Protein 1QV0 (pdb70)

Organism: Obelia longissima (NCBI:txid32570)

InterPro domains:
  IPR002048 EF-hand domain [PF13202] (24-42)
  IPR002048 EF-hand domain [PF13499] (118-172)
  IPR002048 EF-hand domain [PS50222] (17-52)
  IPR002048 EF-hand domain [PS50222] (110-145)
  IPR002048 EF-hand domain [PS50222] (146-181)
  IPR002048 EF-hand domain [SM00054] (21-49)
  IPR002048 EF-hand domain [SM00054] (114-142)
  IPR002048 EF-hand 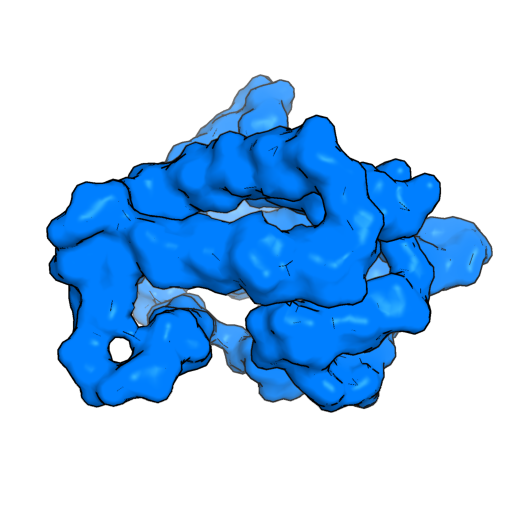domain [SM00054] (150-174)
  IPR002048 EF-hand domain [cd00051] (117-175)
  IPR011992 EF-hand domain pair [SSF47473] (15-193)
  IPR018247 EF-Hand 1, calcium-binding site [PS00018] (30-42)
  IPR018247 EF-Hand 1, calcium-binding site [PS00018] (123-135)
  IPR018247 EF-Hand 1, calcium-binding site [PS00018] (159-171)
  IPR050145 Centrin/CML-like [PTHR23050] (19-172)

Sequence (185 aa):
VKLKTDFDNPRWIKRHKHMFDFLDINGNGKITLDEIVSKASDDICAKLEATPEQTKRHQVCVEAFFRGCGMEYGKEIAFPQFLDGWKQLATSELKKWARNEPTLIREWGDAVFDIFDGTITLDEWKAYGKISGISPSQEDCEATFRHCDLDNAGDLDVDEMTRQHLGFWYTLDPEADGLYGNGVP

Solvent-accessible surface area: 8894 Å² total; per-residue (Å²): 81,65,92,165,46,50,35,121,37,99,105,0,62,129,0,0,84,66,22,5,73,56,25,16,162,93,62,73,36,77,0,21,0,67,72,7,14,47,55,5,17,103,44,10,1,61,128,30,154,18,61,107,124,38,32,127,102,2,54,80,13,1,29,39,2,16,111,28,0,24,3,64,79,62,80,102,0,45,23,96,91,2,15,75,4,13,58,121,2,0,63,47,0,22,126,32,86,84,138,143,67,84,2,30,8,69,77,48,14,38,1,15,8,53,24,24,123,52,50,1,53,52,104,48,10,33,38,22,0,112,37,3,28,19,0,74,44,93,126,17,0,52,16,0,10,178,54,8,111,66,55,168,81,31,27,0,47,7,66,11,7,4,96,23,22,1,1,0,17,0,0,7,10,95,140,2,48,33,0,7,16,143,15,2,56

Secondary structure (DSSP, 8-state):
---S--TT-HHHHHHHHHHHHHH-TT-SS-B-HHHHHHIIIIIIIHHTT--HHHHHHHHHHHHHHHHHTT--TT--B-HHHHHHHHHHHHHHHHHHHHTTPPPHHHHHHHHHHHHT--EE-HHHHHHHHHHHSS---HHHHHHHHHHS---TTSPEEHHHHHHHHIIIIII--GGGTTTTTTS--

CATH classification: 1.10.238.10

B-factor: mean 11.54, std 7.54, range [3.53, 77.71]

Radius of gyration: 15.41 Å; Cα contacts (8 Å, |Δi|>4): 291; chains: 1; bounding box: 38×33×36 Å

Nearest PDB structures (foldseek):
  1qv0-assembly1_A  TM=1.005E+00  e=1.250E-32  Obelia longissima
  1sl9-assembly1_A  TM=1.005E+00  e=1.988E-31  Obelia longissima
  4n1f-assembly1_A  TM=1.002E+00  e=5.463E-31  Obelia longissima
  1s36-assembly1_A  TM=9.966E-01  e=1.280E-30  Obelia longissima
  3kpx-assembly1_A  TM=9.970E-01  e=7.366E-26  Clytia gregaria

Structure (mmCIF, N/CA/C/O backbone):
data_1QV0
#
_entry.id   1QV0
#
_cell.length_a   83.088
_cell.length_b   54.111
_cell.length_c   52.535
_cell.angle_alpha   90.00
_cell.angle_beta   112.07
_cell.angle_gamma   90.00
#
_symmetry.space_group_name_H-M   'C 1 2 1'
#
loop_
_entity.id
_entity.type
_entity.pdbx_description
1 polymer Obelin
2 non-polymer 'COBALT (II) ION'
3 non-polymer 'POTASSIUM ION'
4 non-polymer C2-HYDROPEROXY-COELENTERAZINE
5 non-polymer GLYCEROL
6 water water
#
loop_
_atom_site.group_PDB
_atom_site.id
_atom_site.type_symbol
_atom_site.label_atom_id
_atom_site.label_alt_id
_atom_site.label_comp_id
_atom_site.label_asym_id
_atom_site.label_entity_id
_atom_site.label_seq_id
_atom_site.pdbx_PDB_ins_code
_atom_site.Cartn_x
_atom_site.Cartn_y
_atom_site.Cartn_z
_atom_site.occupancy
_atom_site.B_iso_or_equiv
_atom_site.auth_seq_id
_atom_site.auth_comp_id
_atom_site.auth_asym_id
_atom_site.auth_atom_id
_atom_site.pdbx_PDB_model_num
ATOM 1 N N . VAL A 1 7 ? 2.847 4.753 53.353 1.00 19.46 7 VAL A N 1
ATOM 2 C CA . VAL A 1 7 ? 2.163 4.532 52.024 1.00 17.62 7 VAL A CA 1
ATOM 3 C C . VAL A 1 7 ? 0.846 3.820 52.252 1.00 12.87 7 VAL A C 1
ATOM 4 O O . VAL A 1 7 ? 0.779 2.904 53.101 1.00 15.02 7 VAL A O 1
ATOM 8 N N . LYS A 1 8 ? -0.211 4.235 51.588 1.00 12.45 8 LYS A N 1
ATOM 9 C CA . LYS A 1 8 ? -1.470 3.552 51.638 1.00 13.05 8 LYS A CA 1
ATOM 10 C C . LYS A 1 8 ? -1.327 2.223 50.932 1.00 12.92 8 LYS A C 1
ATOM 11 O O . LYS A 1 8 ? -1.080 2.220 49.723 1.00 18.07 8 LYS A O 1
ATOM 17 N N . LEU A 1 9 ? -1.519 1.128 51.621 1.00 9.39 9 LEU A N 1
ATOM 18 C CA . LEU A 1 9 ? -1.287 -0.181 51.040 1.00 9.47 9 LEU A CA 1
ATOM 19 C C . LEU A 1 9 ? -2.527 -0.813 50.463 1.00 9.87 9 LEU A C 1
ATOM 20 O O . LEU A 1 9 ? -2.428 -1.675 49.569 1.00 11.94 9 LEU A O 1
ATOM 25 N N . LYS A 1 10 ? -3.726 -0.442 50.903 1.00 9.46 10 LYS A N 1
ATOM 26 C CA . LYS A 1 10 ? -4.928 -1.058 50.390 1.00 9.41 10 LYS A CA 1
ATOM 27 C C . LYS A 1 10 ? -5.181 -0.585 48.970 1.00 8.50 10 LYS A C 1
ATOM 28 O O . LYS A 1 10 ? -5.056 0.582 48.675 1.00 9.66 10 LYS A O 1
ATOM 34 N N . THR A 1 11 ? -5.523 -1.554 48.095 1.00 8.35 11 THR A N 1
ATOM 35 C CA . THR A 1 11 ? -5.800 -1.168 46.709 1.00 9.31 11 THR A CA 1
ATOM 36 C C . THR A 1 11 ? -7.173 -0.561 46.552 1.00 8.62 11 THR A C 1
ATOM 37 O O . THR A 1 11 ? -8.017 -0.672 47.460 1.00 10.80 11 THR A O 1
ATOM 41 N N . ASP A 1 12 ? -7.434 0.075 45.441 1.00 7.70 12 ASP A N 1
ATOM 42 C CA . ASP A 1 12 ? -8.696 0.765 45.178 1.00 9.10 12 ASP A CA 1
ATOM 43 C C . ASP A 1 12 ? -9.001 0.638 43.699 1.00 7.94 12 ASP A C 1
ATOM 44 O O . ASP A 1 12 ? -9.217 1.606 42.996 1.00 7.98 12 ASP A O 1
ATOM 49 N N . PHE A 1 13 ? -9.072 -0.622 43.230 1.00 8.01 13 PHE A N 1
ATOM 50 C CA . PHE A 1 13 ? -9.092 -0.860 41.810 1.00 7.94 13 PHE A CA 1
ATOM 51 C C . PHE A 1 13 ? -10.440 -0.522 41.136 1.00 8.78 13 PHE A C 1
ATOM 52 O O . PHE A 1 13 ? -10.455 -0.448 39.914 1.00 10.13 13 PHE A O 1
ATOM 60 N N . ASP A 1 14 ? -11.506 -0.356 41.913 1.00 9.10 14 ASP A N 1
ATOM 61 C CA . ASP A 1 14 ? -12.774 -0.018 41.303 1.00 10.44 14 ASP A CA 1
ATOM 62 C C . ASP A 1 14 ? -13.021 1.482 41.362 1.00 8.85 14 ASP A C 1
ATOM 63 O O . ASP A 1 14 ? -14.040 1.934 40.873 1.00 10.92 14 ASP A O 1
ATOM 68 N N . ASN A 1 15 ? -12.087 2.246 41.921 1.00 8.11 15 ASN A N 1
ATOM 69 C CA . ASN A 1 15 ? -12.286 3.699 41.964 1.00 8.22 15 ASN A CA 1
ATOM 70 C C . ASN A 1 15 ? -12.191 4.249 40.549 1.00 7.46 15 ASN A C 1
ATOM 71 O O . ASN A 1 15 ? -11.171 4.024 39.897 1.00 7.64 15 ASN A O 1
ATOM 76 N N . PRO A 1 16 ? -13.193 4.976 40.080 1.00 8.75 16 PRO A N 1
ATOM 77 C CA . PRO A 1 16 ? -13.056 5.579 38.758 1.00 8.68 16 PRO A CA 1
ATOM 78 C C . PRO A 1 16 ? -11.786 6.393 38.574 1.00 7.51 16 PRO A C 1
ATOM 79 O O . PRO A 1 16 ? -11.298 6.509 37.439 1.00 7.42 16 PRO A O 1
ATOM 83 N N . ARG A 1 17 ? -11.221 6.997 39.624 1.00 7.36 17 ARG A N 1
ATOM 84 C CA . ARG A 1 17 ? -10.032 7.781 39.467 1.00 7.53 17 ARG A CA 1
ATOM 85 C C . ARG A 1 17 ? -8.813 6.909 39.172 1.00 6.88 17 ARG A C 1
ATOM 86 O O . ARG A 1 17 ? -7.896 7.335 38.478 1.00 7.11 17 ARG A O 1
ATOM 94 N N . TRP A 1 18 ? -8.808 5.696 39.710 1.00 7.00 18 TRP A N 1
ATOM 95 C CA . TRP A 1 18 ? -7.685 4.785 39.398 1.00 5.94 18 TRP A CA 1
ATOM 96 C C . TRP A 1 18 ? -7.791 4.269 37.980 1.00 5.59 18 TRP A C 1
ATOM 97 O O . TRP A 1 18 ? -6.847 4.221 37.227 1.00 6.00 18 TRP A O 1
ATOM 108 N N . ILE A 1 19 ? -9.055 3.925 37.590 1.00 6.27 19 ILE A N 1
ATOM 109 C CA . ILE A 1 19 ? -9.294 3.540 36.203 1.00 6.15 19 ILE A CA 1
ATOM 110 C C . ILE A 1 19 ? -8.872 4.654 35.283 1.00 5.92 19 ILE A C 1
ATOM 111 O O . ILE A 1 19 ? -8.187 4.386 34.278 1.00 6.32 19 ILE A O 1
ATOM 116 N N . LYS A 1 20 ? -9.263 5.889 35.577 1.00 6.17 20 LYS A N 1
ATOM 117 C CA . LYS A 1 20 ? -8.951 7.017 34.708 1.00 6.52 20 LYS A CA 1
ATOM 118 C C . LYS A 1 20 ? -7.471 7.298 34.611 1.00 6.26 20 LYS A C 1
ATOM 119 O O . LYS A 1 20 ? -6.984 7.640 33.535 1.00 6.82 20 LYS A O 1
ATOM 125 N N . ARG A 1 21 ? -6.764 7.100 35.721 1.00 6.42 21 ARG A N 1
ATOM 126 C CA . ARG A 1 21 ? -5.311 7.312 35.709 1.00 6.08 21 ARG A CA 1
ATOM 127 C C . ARG A 1 21 ? -4.661 6.431 34.660 1.00 5.09 21 ARG A C 1
ATOM 128 O O . ARG A 1 21 ? -3.852 6.823 33.866 1.00 5.71 21 ARG A O 1
ATOM 136 N N . HIS A 1 22 ? -5.016 5.116 34.737 1.00 5.31 22 HIS A N 1
ATOM 137 C CA . HIS A 1 22 ? -4.439 4.188 33.765 1.00 5.75 22 HIS A CA 1
ATOM 138 C C . HIS A 1 22 ? -5.023 4.329 32.391 1.00 4.94 22 HIS A C 1
ATOM 139 O O . HIS A 1 22 ? -4.303 4.053 31.412 1.00 5.89 22 HIS A O 1
ATOM 146 N N . LYS A 1 23 ? -6.287 4.742 32.261 1.00 5.75 23 LYS A N 1
ATOM 147 C CA . LYS A 1 23 ? -6.817 4.987 30.914 1.00 5.24 23 LYS A CA 1
ATOM 148 C C . LYS A 1 23 ? -6.074 6.130 30.235 1.00 5.73 23 LYS A C 1
ATOM 149 O O . LYS A 1 23 ? -5.763 6.072 29.048 1.00 6.18 23 LYS A O 1
ATOM 155 N N . HIS A 1 24 ? -5.759 7.162 31.023 1.00 5.69 24 HIS A N 1
ATOM 156 C CA . HIS A 1 24 ? -4.948 8.254 30.497 1.00 5.83 24 HIS A CA 1
ATOM 157 C C . HIS A 1 24 ? -3.626 7.722 29.982 1.00 5.14 24 HIS A C 1
ATOM 158 O O . HIS A 1 24 ? -3.187 8.076 28.891 1.00 5.92 24 HIS A O 1
ATOM 165 N N . MET A 1 25 ? -2.974 6.892 30.772 1.00 5.22 25 MET A N 1
ATOM 166 C CA . MET A 1 25 ? -1.665 6.354 30.371 1.00 5.43 25 MET A CA 1
ATOM 167 C C . MET A 1 25 ? -1.795 5.438 29.164 1.00 5.43 25 MET A C 1
ATOM 168 O O . MET A 1 25 ? -0.979 5.492 28.248 1.00 5.90 25 MET A O 1
ATOM 173 N N . PHE A 1 26 ? -2.834 4.602 29.140 1.00 5.46 26 PHE A N 1
ATOM 174 C CA . PHE A 1 26 ? -3.013 3.735 27.976 1.00 5.56 26 PHE A CA 1
ATOM 175 C C . PHE A 1 26 ? -3.164 4.577 26.747 1.00 5.81 26 PHE A C 1
ATOM 176 O O . PHE A 1 26 ? -2.583 4.286 25.700 1.00 6.23 26 PHE A O 1
ATOM 184 N N . ASP A 1 27 ? -4.019 5.595 26.823 1.00 6.16 27 ASP A N 1
ATOM 185 C CA . ASP A 1 27 ? -4.258 6.390 25.618 1.00 7.96 27 ASP A CA 1
ATOM 186 C C . ASP A 1 27 ? -2.994 7.117 25.176 1.00 7.46 27 ASP A C 1
ATOM 187 O O . ASP A 1 27 ? -2.765 7.310 24.022 1.00 9.07 27 ASP A O 1
ATOM 192 N N . PHE A 1 28 ? -2.179 7.518 26.160 1.00 7.41 28 PHE A N 1
ATOM 193 C CA . PHE A 1 28 ? -0.880 8.120 25.879 1.00 7.92 28 PHE A CA 1
ATOM 194 C C . PHE A 1 28 ? 0.036 7.137 25.179 1.00 7.74 28 PHE A C 1
ATOM 195 O O . PHE A 1 28 ? 0.797 7.537 24.296 1.00 9.97 28 PHE A O 1
ATOM 203 N N . LEU A 1 29 ? -0.034 5.854 25.502 1.00 6.69 29 LEU A N 1
ATOM 204 C CA . LEU A 1 29 ? 0.780 4.860 24.801 1.00 6.65 29 LEU A CA 1
ATOM 205 C C . LEU A 1 29 ? 0.191 4.457 23.479 1.00 6.63 29 LEU A C 1
ATOM 206 O O . LEU A 1 29 ? 0.927 4.023 22.578 1.00 8.88 29 LEU A O 1
ATOM 211 N N . ASP A 1 30 ? -1.143 4.622 23.335 1.00 6.92 30 ASP A N 1
ATOM 212 C CA . ASP A 1 30 ? -1.827 4.256 22.105 1.00 7.41 30 ASP A CA 1
ATOM 213 C C . ASP A 1 30 ? -1.722 5.407 21.102 1.00 8.26 30 ASP A C 1
ATOM 214 O O . ASP A 1 30 ? -2.691 6.075 20.760 1.00 9.56 30 ASP A O 1
ATOM 219 N N . ILE A 1 31 ? -0.493 5.631 20.618 1.00 10.52 31 ILE A N 1
ATOM 220 C CA . ILE A 1 31 ? -0.232 6.833 19.840 1.00 13.96 31 ILE A CA 1
ATOM 221 C C . ILE A 1 31 ? -0.995 6.822 18.532 1.00 12.98 31 ILE A C 1
ATOM 222 O O . ILE A 1 31 ? -1.375 7.888 18.05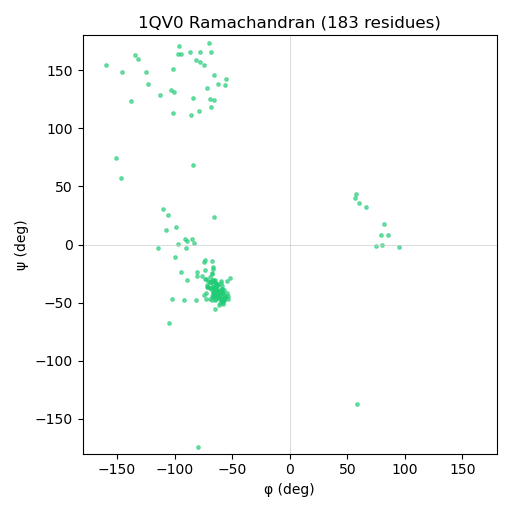6 1.00 18.00 31 ILE A O 1
ATOM 227 N N . ASN A 1 32 ? -1.225 5.652 17.951 1.00 10.50 32 ASN A N 1
ATOM 228 C CA . ASN A 1 32 ? -1.980 5.607 16.703 1.00 11.78 32 ASN A CA 1
ATOM 229 C C . ASN A 1 32 ? -3.464 5.439 16.890 1.00 10.90 32 ASN A C 1
ATOM 230 O O . ASN A 1 32 ? -4.210 5.314 15.916 1.00 14.84 32 ASN A O 1
ATOM 235 N N . GLY A 1 33 ? -3.953 5.444 18.109 1.00 9.41 33 GLY A N 1
ATOM 236 C CA . GLY A 1 33 ? -5.390 5.516 18.352 1.00 9.90 33 GLY A CA 1
ATOM 237 C C . GLY A 1 33 ? -6.178 4.325 17.890 1.00 9.04 33 GLY A C 1
ATOM 238 O O . GLY A 1 33 ? -7.350 4.444 17.518 1.00 11.58 33 GLY A O 1
ATOM 239 N N . ASN A 1 34 ? -5.547 3.154 17.942 1.00 7.99 34 ASN A N 1
ATOM 240 C CA . ASN A 1 34 ? -6.295 1.988 17.504 1.00 7.82 34 ASN A CA 1
ATOM 241 C C . ASN A 1 34 ? -6.718 1.083 18.658 1.00 6.55 34 ASN A C 1
ATOM 242 O O . ASN A 1 34 ? -7.232 -0.003 18.425 1.00 6.75 34 ASN A O 1
ATOM 247 N N . GLY A 1 35 ? -6.588 1.603 19.895 1.00 6.93 35 GLY A N 1
ATOM 248 C CA . GLY A 1 35 ? -7.155 0.882 21.029 1.00 6.88 35 GLY A CA 1
ATOM 249 C C . GLY A 1 35 ? -6.342 -0.288 21.546 1.00 5.84 35 GLY A C 1
ATOM 250 O O . GLY A 1 35 ? -6.833 -0.983 22.407 1.00 5.89 35 GLY A O 1
ATOM 251 N N . LYS A 1 36 ? -5.123 -0.451 21.030 1.00 5.82 36 LYS A N 1
ATOM 252 C CA . LYS A 1 36 ? -4.330 -1.603 21.454 1.00 6.43 36 LYS A CA 1
ATOM 253 C C . LYS A 1 36 ? -2.858 -1.167 21.482 1.00 6.09 36 LYS A C 1
ATOM 254 O O . LYS A 1 36 ? -2.467 -0.302 20.711 1.00 7.02 36 LYS A O 1
ATOM 260 N N . ILE A 1 37 ? -2.136 -1.793 22.403 1.00 6.19 37 ILE A N 1
ATOM 261 C CA . ILE A 1 37 ? -0.704 -1.509 22.492 1.00 6.09 37 ILE A CA 1
ATOM 262 C C . ILE A 1 37 ? 0.010 -2.853 22.612 1.00 5.39 37 ILE A C 1
ATOM 263 O O . ILE A 1 37 ? -0.570 -3.856 22.998 1.00 6.48 37 ILE A O 1
ATOM 268 N N . THR A 1 38 ? 1.315 -2.832 22.356 1.00 6.13 38 THR A N 1
ATOM 269 C CA . THR A 1 38 ? 2.101 -4.044 22.473 1.00 6.31 38 THR A CA 1
ATOM 270 C C . THR A 1 38 ? 3.367 -3.754 23.279 1.00 5.59 38 THR A C 1
ATOM 271 O O . THR A 1 38 ? 3.859 -2.641 23.369 1.00 5.83 38 THR A O 1
ATOM 275 N N . LEU A 1 39 ? 3.934 -4.841 23.818 1.00 6.00 39 LEU A N 1
ATOM 276 C CA . LEU A 1 39 ? 5.217 -4.678 24.480 1.00 5.34 39 LEU A CA 1
ATOM 277 C C . LEU A 1 39 ? 6.272 -4.155 23.545 1.00 5.50 39 LEU A C 1
ATOM 278 O O . LEU A 1 39 ? 7.189 -3.439 23.945 1.00 6.05 39 LEU A O 1
ATOM 283 N N . ASP A 1 40 ? 6.182 -4.551 22.266 1.00 5.50 40 ASP A N 1
ATOM 284 C CA . ASP A 1 40 ? 7.156 -4.067 21.309 1.00 6.40 40 ASP A CA 1
ATOM 285 C C . ASP A 1 40 ? 7.190 -2.553 21.285 1.00 5.27 40 ASP A C 1
ATOM 286 O O . ASP A 1 40 ? 8.240 -1.922 21.236 1.00 6.69 40 ASP A O 1
ATOM 291 N N . GLU A 1 41 ? 5.989 -1.940 21.270 1.00 5.56 41 GLU A N 1
ATOM 292 C CA . GLU A 1 41 ? 5.937 -0.496 21.231 1.00 6.15 41 GLU A CA 1
ATOM 293 C C . GLU A 1 41 ? 6.490 0.129 22.496 1.00 6.03 41 GLU A C 1
ATOM 294 O O . GLU A 1 41 ? 7.168 1.148 22.443 1.00 6.51 41 GLU A O 1
ATOM 300 N N . ILE A 1 42 ? 6.173 -0.470 23.653 1.00 5.31 42 ILE A N 1
ATOM 301 C CA . ILE A 1 42 ? 6.663 0.070 24.913 1.00 5.80 42 ILE A CA 1
ATOM 302 C C . ILE A 1 42 ? 8.140 -0.033 24.994 1.00 5.19 42 ILE A C 1
ATOM 303 O O . ILE A 1 42 ? 8.824 0.882 25.454 1.00 5.94 42 ILE A O 1
ATOM 308 N N . VAL A 1 43 ? 8.698 -1.159 24.560 1.00 5.90 43 VAL A N 1
ATOM 309 C CA . VAL A 1 43 ? 10.170 -1.322 24.652 1.00 6.60 43 VAL A CA 1
ATOM 310 C C . VAL A 1 43 ? 10.848 -0.418 23.623 1.00 6.14 43 VAL A C 1
ATOM 311 O O . VAL A 1 43 ? 11.905 0.126 23.922 1.00 6.86 43 VAL A O 1
ATOM 315 N N . SER A 1 44 ? 10.268 -0.246 22.459 1.00 7.03 44 SER A N 1
ATOM 316 C CA . SER A 1 44 ? 10.865 0.722 21.528 1.00 7.88 44 SER A CA 1
ATOM 317 C C . SER A 1 44 ? 10.834 2.135 22.100 1.00 6.80 44 SER A C 1
ATOM 318 O O . SER A 1 44 ? 11.822 2.861 21.967 1.00 7.48 44 SER A O 1
ATOM 321 N N . LYS A 1 45 ? 9.748 2.525 22.729 1.00 6.50 45 LYS A N 1
ATOM 322 C CA . LYS A 1 45 ? 9.704 3.835 23.374 1.00 6.44 45 LYS A CA 1
ATOM 323 C C . LYS A 1 45 ? 10.827 3.924 24.382 1.00 6.40 45 LYS A C 1
ATOM 324 O O . LYS A 1 45 ? 11.539 4.922 24.475 1.00 7.10 45 LYS A O 1
ATOM 330 N N . ALA A 1 46 ? 10.982 2.892 25.219 1.00 5.95 46 ALA A N 1
ATOM 331 C CA . ALA A 1 46 ? 12.023 2.901 26.246 1.00 6.14 46 ALA A CA 1
ATOM 332 C C . ALA A 1 46 ? 13.417 3.013 25.654 1.00 5.84 46 ALA A C 1
ATOM 333 O O . ALA A 1 46 ? 14.210 3.793 26.138 1.00 6.89 46 ALA A O 1
ATOM 335 N N . SER A 1 47 ? 13.700 2.146 24.678 1.00 6.33 47 SER A N 1
ATOM 336 C CA . SER A 1 47 ? 15.085 1.996 24.232 1.00 7.39 47 SER A CA 1
ATOM 337 C C . SER A 1 47 ? 15.433 2.891 23.079 1.00 7.36 47 SER A C 1
ATOM 338 O O . SER A 1 47 ? 16.493 3.518 23.057 1.00 10.52 47 SER A O 1
ATOM 341 N N . ASP A 1 48 ? 14.591 2.914 22.076 1.00 7.77 48 ASP A N 1
ATOM 342 C CA . ASP A 1 48 ? 14.936 3.626 20.834 1.00 7.90 48 ASP A CA 1
ATOM 343 C C . ASP A 1 48 ? 14.692 5.111 20.970 1.00 7.86 48 ASP A C 1
ATOM 344 O O . ASP A 1 48 ? 15.289 5.905 20.224 1.00 10.86 48 ASP A O 1
ATOM 349 N N . ASP A 1 49 ? 13.767 5.489 21.841 1.00 7.68 49 ASP A N 1
ATOM 350 C CA . ASP A 1 49 ? 13.377 6.912 21.984 1.00 7.42 49 ASP A CA 1
ATOM 351 C C . ASP A 1 49 ? 13.976 7.471 23.251 1.00 6.94 49 ASP A C 1
ATOM 352 O O . ASP A 1 49 ? 14.906 8.259 23.183 1.00 8.11 49 ASP A O 1
ATOM 357 N N . ILE A 1 50 ? 13.527 7.019 24.414 1.00 6.33 50 ILE A N 1
ATOM 358 C CA . ILE A 1 50 ? 13.933 7.600 25.677 1.00 6.06 50 ILE A CA 1
ATOM 359 C C . ILE A 1 50 ? 15.411 7.405 25.922 1.00 6.18 50 ILE A C 1
ATOM 360 O O . ILE A 1 50 ? 16.113 8.385 26.164 1.00 6.90 50 ILE A O 1
ATOM 365 N N . CYS A 1 51 ? 15.909 6.155 25.895 1.00 6.15 51 CYS A N 1
ATOM 366 C CA . CYS A 1 51 ? 17.316 6.018 26.225 1.00 7.18 51 CYS A CA 1
ATOM 367 C C . CYS A 1 51 ? 18.235 6.659 25.214 1.00 7.80 51 CYS A C 1
ATOM 368 O O . CYS A 1 51 ? 19.293 7.161 25.576 1.00 8.99 51 CYS A O 1
ATOM 371 N N . ALA A 1 52 ? 17.829 6.674 23.948 1.00 7.93 52 ALA A N 1
ATOM 372 C CA . ALA A 1 52 ? 18.639 7.348 22.921 1.00 8.95 52 ALA A CA 1
ATOM 373 C C . ALA A 1 52 ? 18.732 8.839 23.182 1.00 8.33 52 ALA A C 1
ATOM 374 O O . ALA A 1 52 ? 19.800 9.430 23.201 1.00 9.56 52 ALA A O 1
ATOM 376 N N . LYS A 1 53 ? 17.594 9.461 23.464 1.00 7.33 53 LYS A N 1
ATOM 377 C CA . LYS A 1 53 ? 17.596 10.902 23.757 1.00 7.94 53 LYS A CA 1
ATOM 378 C C . LYS A 1 53 ? 18.320 11.253 25.041 1.00 8.22 53 LYS A C 1
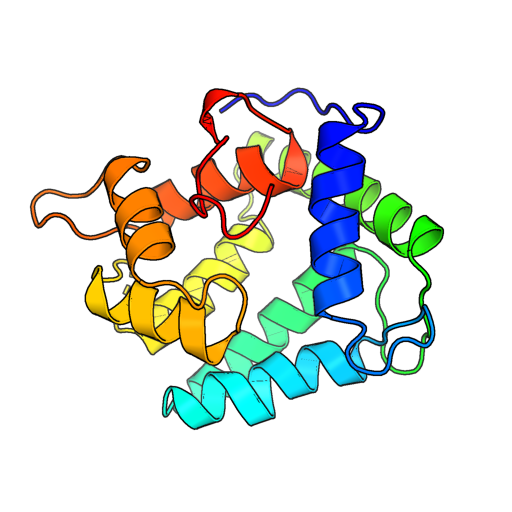ATOM 379 O O . LYS A 1 53 ? 18.901 12.343 25.140 1.00 10.13 53 LYS A O 1
ATOM 385 N N . LEU A 1 54 ? 18.303 10.344 26.013 1.00 8.06 54 LEU A N 1
ATOM 386 C CA . LEU A 1 54 ? 19.051 10.563 27.252 1.00 8.15 54 LEU A CA 1
ATOM 387 C C . LEU A 1 54 ? 20.511 10.181 27.155 1.00 9.30 54 LEU A C 1
ATOM 388 O O . LEU A 1 54 ? 21.240 10.331 28.124 1.00 11.23 54 LEU A O 1
ATOM 393 N N . GLU A 1 55 ? 20.908 9.731 25.980 1.00 9.58 55 GLU A N 1
ATOM 394 C CA . GLU A 1 55 ? 22.315 9.357 25.740 1.00 11.34 55 GLU A CA 1
ATOM 395 C C . GLU A 1 55 ? 22.774 8.318 26.729 1.00 10.77 55 GLU A C 1
ATOM 396 O O . GLU A 1 55 ? 23.917 8.305 27.194 1.00 13.71 55 GLU A O 1
ATOM 402 N N . ALA A 1 56 ? 21.908 7.344 27.047 1.00 8.95 56 ALA A N 1
ATOM 403 C CA . ALA A 1 56 ? 22.241 6.258 27.920 1.00 9.59 56 ALA A CA 1
ATOM 404 C C . ALA A 1 56 ? 23.317 5.387 27.263 1.00 9.69 56 ALA A C 1
ATOM 405 O O . ALA A 1 56 ? 23.378 5.281 26.034 1.00 11.38 56 ALA A O 1
ATOM 407 N N . THR A 1 57 ? 24.190 4.844 28.108 1.00 10.37 57 THR A N 1
ATOM 408 C CA . THR A 1 57 ? 25.144 3.919 27.499 1.00 12.33 57 THR A CA 1
ATOM 409 C C . THR A 1 57 ? 24.442 2.656 27.018 1.00 12.40 57 THR A C 1
ATOM 410 O O . THR A 1 57 ? 23.330 2.368 27.403 1.00 10.25 57 THR A O 1
ATOM 414 N N . PRO A 1 58 ? 25.143 1.868 26.189 1.00 13.93 58 PRO A N 1
ATOM 415 C CA . PRO A 1 58 ? 24.488 0.609 25.794 1.00 13.51 58 PRO A CA 1
ATOM 416 C C . PRO A 1 58 ? 24.114 -0.258 26.973 1.00 12.86 58 PRO A C 1
ATOM 417 O O . PRO A 1 58 ? 23.034 -0.849 26.976 1.00 12.79 58 PRO A O 1
ATOM 421 N N . GLU A 1 59 ? 24.958 -0.331 27.996 1.00 13.67 59 GLU A N 1
ATOM 422 C CA . GLU A 1 59 ? 24.703 -1.160 29.162 1.00 13.36 59 GLU A CA 1
ATOM 423 C C . GLU A 1 59 ? 23.478 -0.602 29.884 1.00 10.55 59 GLU A C 1
ATOM 424 O O . GLU A 1 59 ? 22.643 -1.353 30.380 1.00 10.69 59 GLU A O 1
ATOM 430 N N . GLN A 1 60 ? 23.413 0.727 29.988 1.00 10.93 60 GLN A N 1
ATOM 431 C CA . GLN A 1 60 ? 22.296 1.322 30.733 1.00 10.05 60 GLN A CA 1
ATOM 432 C C . GLN A 1 60 ? 20.984 1.093 29.988 1.00 9.02 60 GLN A C 1
ATOM 433 O O . GLN A 1 60 ? 19.947 0.905 30.596 1.00 8.63 60 GLN A O 1
ATOM 439 N N . THR A 1 61 ? 21.059 1.151 28.670 1.00 8.69 61 THR A N 1
ATOM 440 C CA . THR A 1 61 ? 19.890 0.967 27.836 1.00 8.52 61 THR A CA 1
ATOM 441 C C . THR A 1 61 ? 19.373 -0.463 27.986 1.00 7.73 61 THR A C 1
ATOM 442 O O . THR A 1 61 ? 18.186 -0.680 28.111 1.00 7.86 61 THR A O 1
ATOM 446 N N . LYS A 1 62 ? 20.298 -1.394 27.988 1.00 8.28 62 LYS A N 1
ATOM 447 C CA . LYS A 1 62 ? 19.946 -2.812 28.105 1.00 10.21 62 LYS A CA 1
ATOM 448 C C . LYS A 1 62 ? 19.341 -3.056 29.470 1.00 9.15 62 LYS A C 1
ATOM 449 O O . LYS A 1 62 ? 18.342 -3.736 29.569 1.00 9.40 62 LYS A O 1
ATOM 455 N N . ARG A 1 63 ? 19.955 -2.492 30.534 1.00 9.08 63 ARG A N 1
ATOM 456 C CA . ARG A 1 63 ? 19.406 -2.714 31.862 1.00 9.41 63 ARG A CA 1
ATOM 457 C C . ARG A 1 63 ? 17.996 -2.139 31.960 1.00 7.42 63 ARG A C 1
ATOM 458 O O . ARG A 1 63 ? 17.079 -2.772 32.505 1.00 8.50 63 ARG A O 1
ATOM 466 N N . HIS A 1 64 ? 17.837 -0.953 31.417 1.00 7.92 64 HIS A N 1
ATOM 467 C CA . HIS A 1 64 ? 16.532 -0.300 31.455 1.00 7.04 64 HIS A CA 1
ATOM 468 C C . HIS A 1 64 ? 15.521 -1.134 30.681 1.00 6.19 64 HIS A C 1
ATOM 469 O O . HIS A 1 64 ? 14.400 -1.302 31.094 1.00 6.55 64 HIS A O 1
ATOM 476 N N . GLN A 1 65 ? 15.972 -1.670 29.539 1.00 6.74 65 GLN A N 1
ATOM 477 C CA . GLN A 1 65 ? 15.040 -2.480 28.762 1.00 7.18 65 GLN A CA 1
ATOM 478 C C . GLN A 1 65 ? 14.577 -3.715 29.523 1.00 6.09 65 GLN A C 1
ATOM 479 O O . GLN A 1 65 ? 13.403 -4.077 29.521 1.00 6.84 65 GLN A O 1
ATOM 485 N N . VAL A 1 66 ? 15.541 -4.402 30.175 1.00 6.71 66 VAL A N 1
ATOM 486 C CA . VAL A 1 66 ? 15.159 -5.580 30.956 1.00 7.55 66 VAL A CA 1
ATOM 487 C C . VAL A 1 66 ? 14.140 -5.178 32.012 1.00 7.17 66 VAL A C 1
ATOM 488 O O . VAL A 1 66 ? 13.197 -5.917 32.256 1.00 7.18 66 VAL A O 1
ATOM 492 N N . CYS A 1 67 ? 14.345 -4.022 32.662 1.00 6.89 67 CYS A N 1
ATOM 493 C CA . CYS A 1 67 ? 13.394 -3.627 33.707 1.00 7.25 67 CYS A CA 1
ATOM 494 C C . CYS A 1 67 ? 12.024 -3.264 33.144 1.00 6.63 67 CYS A C 1
ATOM 495 O O . CYS A 1 67 ? 11.004 -3.574 33.774 1.00 6.53 67 CYS A O 1
ATOM 500 N N . VAL A 1 68 ? 12.013 -2.601 31.991 1.00 6.38 68 VAL A N 1
ATOM 501 C CA . VAL A 1 68 ? 10.716 -2.266 31.338 1.00 6.48 68 VAL A CA 1
ATOM 502 C C . VAL A 1 68 ? 10.001 -3.518 30.906 1.00 6.21 68 VAL A C 1
ATOM 503 O O . VAL A 1 68 ? 8.789 -3.629 31.095 1.00 6.99 68 VAL A O 1
ATOM 507 N N . GLU A 1 69 ? 10.759 -4.436 30.314 1.00 6.93 69 GLU A N 1
ATOM 508 C CA . GLU A 1 69 ? 10.134 -5.721 29.918 1.00 7.17 69 GLU A CA 1
ATOM 509 C C . GLU A 1 69 ? 9.533 -6.395 31.125 1.00 6.86 69 GLU A C 1
ATOM 510 O O . GLU A 1 69 ? 8.416 -6.894 31.026 1.00 7.09 69 GLU A O 1
ATOM 520 N N . ALA A 1 70 ? 10.280 -6.476 32.216 1.00 6.80 70 ALA A N 1
ATOM 521 C CA . ALA A 1 70 ? 9.725 -7.181 33.389 1.00 7.90 70 ALA A CA 1
ATOM 522 C C . ALA A 1 70 ? 8.506 -6.469 33.912 1.00 6.91 70 ALA A C 1
ATOM 523 O O . ALA A 1 70 ? 7.517 -7.103 34.304 1.00 7.40 70 ALA A O 1
ATOM 525 N N . PHE A 1 71 ? 8.587 -5.137 33.979 1.00 6.19 71 PHE A N 1
ATOM 526 C CA . PHE A 1 71 ? 7.494 -4.381 34.550 1.00 6.19 71 PHE A CA 1
ATOM 527 C C . PHE A 1 71 ? 6.224 -4.586 33.758 1.00 6.35 71 PHE A C 1
ATOM 528 O O . PHE A 1 71 ? 5.160 -4.906 34.310 1.00 7.01 71 PHE A O 1
ATOM 536 N N . PHE A 1 72 ? 6.325 -4.370 32.432 1.00 6.39 72 PHE A N 1
ATOM 537 C CA . PHE A 1 72 ? 5.107 -4.497 31.653 1.00 5.67 72 PHE A CA 1
ATOM 538 C C . PHE A 1 72 ? 4.685 -5.934 31.415 1.00 6.10 72 PHE A C 1
ATOM 539 O O . PHE A 1 72 ? 3.485 -6.178 31.276 1.00 6.29 72 PHE A O 1
ATOM 547 N N . ARG A 1 73 ? 5.601 -6.888 31.407 1.00 6.49 73 ARG A N 1
ATOM 548 C CA . ARG A 1 73 ? 5.127 -8.273 31.468 1.00 7.05 73 ARG A CA 1
ATOM 549 C C . ARG A 1 73 ? 4.328 -8.526 32.734 1.00 7.25 73 ARG A C 1
ATOM 550 O O . ARG A 1 73 ? 3.409 -9.321 32.768 1.00 7.77 73 ARG A O 1
ATOM 558 N N . GLY A 1 74 ? 4.687 -7.811 33.821 1.00 6.95 74 GLY A N 1
ATOM 559 C CA . GLY A 1 74 ? 3.921 -7.993 35.054 1.00 8.58 74 GLY A CA 1
ATOM 560 C C . GLY A 1 74 ? 2.502 -7.502 34.919 1.00 6.92 74 GLY A C 1
ATOM 561 O O . GLY A 1 74 ? 1.624 -7.938 35.690 1.00 9.07 74 GLY A O 1
ATOM 562 N N . CYS A 1 75 ? 2.203 -6.629 33.960 1.00 8.02 75 CYS A N 1
ATOM 563 C CA . CYS A 1 75 ? 0.796 -6.252 33.739 1.00 8.96 75 CYS A CA 1
ATOM 564 C C . CYS A 1 75 ? 0.283 -6.912 32.475 1.00 8.86 75 CYS A C 1
ATOM 565 O O . CYS A 1 75 ? -0.664 -6.429 31.924 1.00 10.63 75 CYS A O 1
ATOM 570 N N . GLY A 1 76 ? 0.885 -8.030 32.107 1.00 9.05 76 GLY A N 1
ATOM 571 C CA . GLY A 1 76 ? 0.254 -8.842 31.099 1.00 10.33 76 GLY A CA 1
ATOM 572 C C . GLY A 1 76 ? 0.753 -8.581 29.671 1.00 9.06 76 GLY A C 1
ATOM 573 O O . GLY A 1 76 ? 0.266 -9.229 28.758 1.00 12.19 76 GLY A O 1
ATOM 574 N N . MET A 1 77 ? 1.650 -7.651 29.464 1.00 8.10 77 MET A N 1
ATOM 575 C CA . MET A 1 77 ? 2.128 -7.317 28.143 1.00 7.25 77 MET A CA 1
ATOM 576 C C . MET A 1 77 ? 3.069 -8.403 27.666 1.00 7.35 77 MET A C 1
ATOM 577 O O . MET A 1 77 ? 3.741 -9.068 28.469 1.00 7.52 77 MET A O 1
ATOM 584 N N . GLU A 1 78 ? 3.179 -8.532 26.372 1.00 6.70 78 GLU A N 1
ATOM 585 C CA . GLU A 1 78 ? 4.124 -9.469 25.772 1.00 6.64 78 GLU A CA 1
ATOM 586 C C . GLU A 1 78 ? 4.369 -9.038 24.347 1.00 6.06 78 GLU A C 1
ATOM 587 O O . GLU A 1 78 ? 3.555 -8.368 23.716 1.00 6.91 78 GLU A O 1
ATOM 593 N N . TYR A 1 79 ? 5.547 -9.406 23.827 1.00 5.90 79 TYR A N 1
ATOM 594 C CA . TYR A 1 79 ? 5.802 -9.044 22.425 1.00 5.80 79 TYR A CA 1
ATOM 595 C C . TYR A 1 79 ? 4.790 -9.719 21.519 1.00 5.73 79 TYR A C 1
ATOM 596 O O . TYR A 1 79 ? 4.445 -10.887 21.709 1.00 6.44 79 TYR A O 1
ATOM 605 N N . GLY A 1 80 ? 4.330 -8.950 20.559 1.00 5.96 80 GLY A N 1
ATOM 606 C CA . GLY A 1 80 ? 3.337 -9.437 19.636 1.00 7.53 80 GLY A CA 1
ATOM 607 C C . GLY A 1 80 ? 1.919 -9.537 20.211 1.00 6.80 80 GLY A C 1
ATOM 608 O O . GLY A 1 80 ? 1.002 -9.864 19.455 1.00 9.42 80 GLY A O 1
ATOM 609 N N . LYS A 1 81 ? 1.711 -9.208 21.458 1.00 6.80 81 LYS A N 1
ATOM 610 C CA . LYS A 1 81 ? 0.411 -9.390 22.092 1.00 7.31 81 LYS A CA 1
ATOM 611 C C . LYS A 1 81 ? -0.251 -8.023 22.112 1.00 5.82 81 LYS A C 1
ATOM 612 O O . LYS A 1 81 ? 0.182 -7.092 22.749 1.00 7.50 81 LYS A O 1
ATOM 618 N N . GLU A 1 82 ? -1.329 -7.909 21.350 1.00 6.69 82 GLU A N 1
ATOM 619 C CA . GLU A 1 82 ? -2.065 -6.663 21.249 1.00 6.65 82 GLU A CA 1
ATOM 620 C C . GLU A 1 82 ? -3.081 -6.549 22.360 1.00 5.92 82 GLU A C 1
ATOM 621 O O . GLU A 1 82 ? -4.050 -7.309 22.369 1.00 7.94 82 GLU A O 1
ATOM 627 N N . ILE A 1 83 ? -2.840 -5.629 23.250 1.00 5.79 83 ILE A N 1
ATOM 628 C CA . ILE A 1 83 ? -3.662 -5.521 24.454 1.00 6.41 83 ILE A CA 1
ATOM 629 C C . ILE A 1 83 ? -4.475 -4.254 24.451 1.00 5.46 83 ILE A C 1
ATOM 630 O O . ILE A 1 83 ? -3.953 -3.174 24.227 1.00 5.90 83 ILE A O 1
ATOM 639 N N . ALA A 1 84 ? -5.759 -4.425 24.685 1.00 5.42 84 ALA A N 1
ATOM 640 C CA . ALA A 1 84 ? -6.670 -3.281 24.774 1.00 5.51 84 ALA A CA 1
ATOM 641 C C . ALA A 1 84 ? -6.830 -2.917 26.263 1.00 5.35 84 ALA A C 1
ATOM 642 O O . ALA A 1 84 ? -6.359 -3.623 27.181 1.00 5.66 84 ALA A O 1
ATOM 644 N N . PHE A 1 85 ? -7.478 -1.780 26.491 1.00 5.23 85 PHE A N 1
ATOM 645 C CA . PHE A 1 85 ? -7.438 -1.234 27.855 1.00 5.77 85 PHE A CA 1
ATOM 646 C C . PHE A 1 85 ? -8.035 -2.167 28.899 1.00 5.17 85 PHE A C 1
ATOM 647 O O . PHE A 1 85 ? -7.411 -2.264 29.990 1.00 5.80 85 PHE A O 1
ATOM 655 N N . PRO A 1 86 ? -9.169 -2.816 28.739 1.00 5.59 86 PRO A N 1
ATOM 656 C CA . PRO A 1 86 ? -9.678 -3.625 29.864 1.00 6.03 86 PRO A CA 1
ATOM 657 C C . PRO A 1 86 ? -8.678 -4.691 30.299 1.00 5.44 86 PRO A C 1
ATOM 658 O O . PRO A 1 86 ? -8.468 -4.886 31.497 1.00 6.47 86 PRO A O 1
ATOM 662 N N . GLN A 1 87 ? -8.102 -5.400 29.358 1.00 6.09 87 GLN A N 1
ATOM 663 C CA . GLN A 1 87 ? -7.095 -6.405 29.715 1.00 7.06 87 GLN A CA 1
ATOM 664 C C . GLN A 1 87 ? -5.860 -5.767 30.320 1.00 5.43 87 GLN A C 1
ATOM 665 O O . GLN A 1 87 ? -5.251 -6.329 31.235 1.00 6.53 87 GLN A O 1
ATOM 671 N N . PHE A 1 88 ? -5.471 -4.612 29.801 1.00 5.62 88 PHE A N 1
ATOM 672 C CA . PHE A 1 88 ? -4.345 -3.882 30.377 1.00 5.53 88 PHE A CA 1
ATOM 673 C C . PHE A 1 88 ? -4.596 -3.556 31.831 1.00 5.25 88 PHE A C 1
ATOM 674 O O . PHE A 1 88 ? -3.727 -3.759 32.677 1.00 6.42 88 PHE A O 1
ATOM 682 N N . LEU A 1 89 ? -5.791 -3.050 32.114 1.00 6.33 89 LEU A N 1
ATOM 683 C CA . LEU A 1 89 ? -6.111 -2.703 33.480 1.00 6.28 89 LEU A CA 1
ATOM 684 C C . LEU A 1 89 ? -6.164 -3.935 34.382 1.00 6.50 89 LEU A C 1
ATOM 685 O O . LEU A 1 89 ? -5.668 -3.888 35.490 1.00 7.42 89 LEU A O 1
ATOM 690 N N . ASP A 1 90 ? -6.693 -5.052 33.880 1.00 7.01 90 ASP A N 1
ATOM 691 C CA . ASP A 1 90 ? -6.675 -6.267 34.664 1.00 8.04 90 ASP A CA 1
ATOM 692 C C . ASP A 1 90 ? -5.233 -6.653 34.966 1.00 6.44 90 ASP A C 1
ATOM 693 O O . ASP A 1 90 ? -4.948 -7.122 36.061 1.00 8.01 90 ASP A O 1
ATOM 698 N N . GLY A 1 91 ? -4.343 -6.480 33.991 1.00 6.72 91 GLY A N 1
ATOM 699 C CA . GLY A 1 91 ? -2.921 -6.691 34.196 1.00 7.10 91 GLY A CA 1
ATOM 700 C C . GLY A 1 91 ? -2.363 -5.809 35.289 1.00 6.08 91 GLY A C 1
ATOM 701 O O . GLY A 1 91 ? -1.566 -6.254 36.136 1.00 6.83 91 GLY A O 1
ATOM 702 N N . TRP A 1 92 ? -2.776 -4.534 35.334 1.00 7.02 92 TRP A N 1
ATOM 703 C CA . TRP A 1 92 ? -2.313 -3.654 36.382 1.00 6.69 92 TRP A CA 1
ATOM 704 C C . TRP A 1 92 ? -2.843 -4.084 37.750 1.00 6.42 92 TRP A C 1
ATOM 705 O O . TRP A 1 92 ? -2.110 -3.892 38.727 1.00 7.02 92 TRP A O 1
ATOM 716 N N . LYS A 1 93 ? -4.031 -4.624 37.821 1.00 6.82 93 LYS A N 1
ATOM 717 C CA . LYS A 1 93 ? -4.483 -5.110 39.128 1.00 6.83 93 LYS A CA 1
ATOM 718 C C . LYS A 1 93 ? -3.570 -6.225 39.601 1.00 7.44 93 LYS A C 1
ATOM 719 O O . LYS A 1 93 ? -3.200 -6.287 40.777 1.00 7.99 93 LYS A O 1
ATOM 725 N N . GLN A 1 94 ? -3.166 -7.125 38.684 1.00 6.97 94 GLN A N 1
ATOM 726 C CA . GLN A 1 94 ? -2.265 -8.198 39.035 1.00 7.63 94 GLN A CA 1
ATOM 727 C C . GLN A 1 94 ? -0.919 -7.655 39.440 1.00 7.21 94 GLN A C 1
ATOM 728 O O . GLN A 1 94 ? -0.352 -8.106 40.408 1.00 7.62 94 GLN A O 1
ATOM 734 N N . LEU A 1 95 ? -0.378 -6.739 38.627 1.00 6.40 95 LEU A N 1
ATOM 735 C CA . LEU A 1 95 ? 0.932 -6.181 38.922 1.00 6.29 95 LEU A CA 1
ATOM 736 C C . LEU A 1 95 ? 0.904 -5.515 40.291 1.00 6.58 95 LEU A C 1
ATOM 737 O O . LEU A 1 95 ? 1.817 -5.740 41.094 1.00 7.54 95 LEU A O 1
ATOM 742 N N . ALA A 1 96 ? -0.091 -4.672 40.531 1.00 6.36 96 ALA A N 1
ATOM 743 C CA . ALA A 1 96 ? -0.170 -3.951 41.815 1.00 6.69 96 ALA A CA 1
ATOM 744 C C . ALA A 1 96 ? -0.195 -4.925 42.959 1.00 6.66 96 ALA A C 1
ATOM 745 O O . ALA A 1 96 ? 0.488 -4.756 43.951 1.00 7.56 96 ALA A O 1
ATOM 747 N N . THR A 1 97 ? -1.017 -5.974 42.848 1.00 7.63 97 THR A N 1
ATOM 748 C CA . THR A 1 97 ? -1.115 -6.970 43.902 1.00 8.62 97 THR A CA 1
ATOM 749 C C . THR A 1 97 ? 0.217 -7.620 44.168 1.00 7.82 97 THR A C 1
ATOM 750 O O . THR A 1 97 ? 0.658 -7.815 45.301 1.00 8.94 97 THR A O 1
ATOM 754 N N . SER A 1 98 ? 0.900 -8.047 43.112 1.00 7.42 98 SER A N 1
ATOM 755 C CA . SER A 1 98 ? 2.205 -8.694 43.241 1.00 7.75 98 SER A CA 1
ATOM 756 C C . SER A 1 98 ? 3.226 -7.747 43.846 1.00 6.67 98 SER A C 1
ATOM 757 O O . SER A 1 98 ? 3.995 -8.124 44.722 1.00 8.61 98 SER A O 1
ATOM 762 N N . GLU A 1 99 ? 3.244 -6.515 43.384 1.00 6.36 99 GLU A N 1
ATOM 763 C CA . GLU A 1 99 ? 4.196 -5.523 43.870 1.00 6.78 99 GLU A CA 1
ATOM 764 C C . GLU A 1 99 ? 3.992 -5.232 45.355 1.00 6.09 99 GLU A C 1
ATOM 765 O O . GLU A 1 99 ? 4.921 -5.095 46.126 1.00 6.93 99 GLU A O 1
ATOM 771 N N . LEU A 1 100 ? 2.754 -5.155 45.763 1.00 6.71 100 LEU A N 1
ATOM 772 C CA . LEU A 1 100 ? 2.497 -4.902 47.176 1.00 7.33 100 LEU A CA 1
ATOM 773 C C . LEU A 1 100 ? 2.909 -6.084 48.034 1.00 7.59 100 LEU A C 1
ATOM 774 O O . LEU A 1 100 ? 3.336 -5.863 49.175 1.00 8.96 100 LEU A O 1
ATOM 779 N N . LYS A 1 101 ? 2.800 -7.290 47.526 1.00 7.63 101 LYS A N 1
ATOM 780 C CA . LYS A 1 101 ? 3.305 -8.421 48.285 1.00 8.43 101 LYS A CA 1
ATOM 781 C C . LYS A 1 101 ? 4.829 -8.332 48.381 1.00 7.81 101 LYS A C 1
ATOM 782 O O . LYS A 1 101 ? 5.354 -8.617 49.439 1.00 8.84 101 LYS A O 1
ATOM 788 N N . LYS A 1 102 ? 5.476 -7.962 47.284 1.00 8.13 102 LYS A N 1
ATOM 789 C CA . LYS A 1 102 ? 6.939 -7.834 47.367 1.00 8.04 102 LYS A CA 1
ATOM 790 C C . LYS A 1 102 ? 7.304 -6.761 48.386 1.00 8.16 102 LYS A C 1
ATOM 791 O O . LYS A 1 102 ? 8.191 -6.938 49.212 1.00 9.34 102 LYS A O 1
ATOM 797 N N . TRP A 1 103 ? 6.619 -5.632 48.318 1.00 7.90 103 TRP A N 1
ATOM 798 C CA . TRP A 1 103 ? 6.856 -4.531 49.260 1.00 8.21 103 TRP A CA 1
ATOM 799 C C . TRP A 1 103 ? 6.755 -5.051 50.692 1.00 8.40 103 TRP A C 1
ATOM 800 O O . TRP A 1 103 ? 7.606 -4.757 51.526 1.00 9.89 103 TRP A O 1
ATOM 811 N N . ALA A 1 104 ? 5.711 -5.814 50.979 1.00 8.27 104 ALA A N 1
ATOM 812 C CA . ALA A 1 104 ? 5.492 -6.269 52.344 1.00 9.52 104 ALA A CA 1
ATOM 813 C C . ALA A 1 104 ? 6.565 -7.225 52.790 1.00 9.20 104 ALA A C 1
ATOM 814 O O . ALA A 1 104 ? 6.872 -7.306 53.995 1.00 11.82 104 ALA A O 1
ATOM 816 N N . ARG A 1 105 ? 7.111 -7.980 51.870 1.00 10.57 105 ARG A N 1
ATOM 817 C CA . ARG A 1 105 ? 8.125 -8.957 52.285 1.00 12.68 105 ARG A CA 1
ATOM 818 C C . ARG A 1 105 ? 9.531 -8.438 52.054 1.00 11.58 105 ARG A C 1
ATOM 819 O O . ARG A 1 105 ? 10.531 -9.176 52.189 1.00 15.40 105 ARG A O 1
ATOM 827 N N . ASN A 1 106 ? 9.677 -7.148 51.820 1.00 10.57 106 ASN A N 1
ATOM 828 C CA . ASN A 1 106 ? 10.993 -6.544 51.638 1.00 13.95 106 ASN A CA 1
ATOM 829 C C . ASN A 1 106 ? 11.776 -7.120 50.477 1.00 13.76 106 ASN A C 1
ATOM 830 O O . ASN A 1 106 ? 12.989 -7.180 50.523 1.00 18.35 106 ASN A O 1
ATOM 835 N N . GLU A 1 107 ? 11.062 -7.455 49.420 1.00 14.51 107 GLU A N 1
ATOM 836 C CA . GLU A 1 107 ? 11.610 -7.890 48.154 1.00 13.95 107 GLU A CA 1
ATOM 837 C C . GLU A 1 107 ? 11.576 -6.702 47.207 1.00 12.35 107 GLU A C 1
ATOM 838 O O . GLU A 1 107 ? 10.506 -6.044 47.121 1.00 11.60 107 GLU A O 1
ATOM 844 N N . PRO A 1 108 ? 12.624 -6.330 46.493 1.00 13.31 108 PRO A N 1
ATOM 845 C CA . PRO A 1 108 ? 12.531 -5.157 45.594 1.00 13.47 108 PRO A CA 1
ATOM 846 C C . PRO A 1 108 ? 11.382 -5.335 44.590 1.00 10.92 108 PRO A C 1
ATOM 847 O O . PRO A 1 108 ? 11.141 -6.395 44.022 1.00 11.69 108 PRO A O 1
ATOM 851 N N . THR A 1 109 ? 10.651 -4.266 44.402 1.00 9.72 109 THR A N 1
ATOM 852 C CA . THR A 1 109 ? 9.566 -4.231 43.447 1.00 8.00 109 THR A CA 1
ATOM 853 C C . THR A 1 109 ? 10.073 -3.976 42.022 1.00 7.71 109 THR A C 1
ATOM 854 O O . THR A 1 109 ? 11.172 -3.443 41.794 1.00 7.78 109 THR A O 1
ATOM 858 N N . LEU A 1 110 ? 9.243 -4.359 41.055 1.00 6.67 110 LEU A N 1
ATOM 859 C CA . LEU A 1 110 ? 9.562 -4.040 39.680 1.00 7.06 110 LEU A CA 1
ATOM 860 C C . LEU A 1 110 ? 9.603 -2.548 39.440 1.00 6.16 110 LEU A C 1
ATOM 861 O O . LEU A 1 110 ? 10.396 -2.077 38.634 1.00 6.77 110 LEU A O 1
ATOM 866 N N . ILE A 1 111 ? 8.740 -1.809 40.143 1.00 6.60 111 ILE A N 1
ATOM 867 C CA . ILE A 1 111 ? 8.799 -0.342 39.929 1.00 7.11 111 ILE A CA 1
ATOM 868 C C . ILE A 1 111 ? 10.049 0.236 40.551 1.00 7.20 111 ILE A C 1
ATOM 869 O O . ILE A 1 111 ? 10.617 1.177 40.002 1.00 7.25 111 ILE A O 1
ATOM 874 N N . ARG A 1 112 ? 10.508 -0.289 41.685 1.00 6.63 112 ARG A N 1
ATOM 875 C CA . ARG A 1 112 ? 11.811 0.135 42.202 1.00 6.90 112 ARG A CA 1
ATOM 876 C C . ARG A 1 112 ? 12.906 -0.188 41.173 1.00 7.02 112 ARG A C 1
ATOM 877 O O . ARG A 1 112 ? 13.771 0.668 40.940 1.00 7.44 112 ARG A O 1
ATOM 885 N N . GLU A 1 113 ? 12.907 -1.386 40.628 1.00 7.33 113 GLU A N 1
ATOM 886 C CA . GLU A 1 113 ? 14.023 -1.741 39.746 1.00 8.09 113 GLU A CA 1
ATOM 887 C C . GLU A 1 113 ? 13.994 -0.900 38.489 1.00 7.28 113 GLU A C 1
ATOM 888 O O . GLU A 1 113 ? 15.049 -0.512 37.993 1.00 7.56 113 GLU A O 1
ATOM 894 N N . TRP A 1 114 ? 12.801 -0.603 37.959 1.00 7.07 114 TRP A N 1
ATOM 895 C CA . TRP A 1 114 ? 12.751 0.303 36.806 1.00 6.65 114 TRP A CA 1
ATOM 896 C C . TRP A 1 114 ? 13.302 1.654 37.236 1.00 6.98 114 TRP A C 1
ATOM 897 O O . TRP A 1 114 ? 14.118 2.236 36.515 1.00 7.06 114 TRP A O 1
ATOM 908 N N . GLY A 1 115 ? 12.875 2.154 38.395 1.00 6.87 115 GLY A N 1
A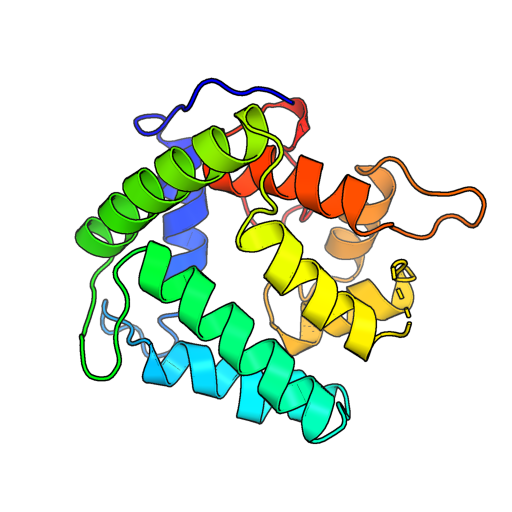TOM 909 C CA . GLY A 1 115 ? 13.408 3.398 38.897 1.00 7.23 115 GLY A CA 1
ATOM 910 C C . GLY A 1 115 ? 14.924 3.354 39.005 1.00 6.57 115 GLY A C 1
ATOM 911 O O . GLY A 1 115 ? 15.574 4.308 38.614 1.00 7.66 115 GLY A O 1
ATOM 912 N N . ASP A 1 116 ? 15.505 2.306 39.534 1.00 7.32 116 ASP A N 1
ATOM 913 C CA . ASP A 1 116 ? 16.965 2.229 39.582 1.00 7.34 116 ASP A CA 1
ATOM 914 C C . ASP A 1 116 ? 17.588 2.426 38.206 1.00 6.95 116 ASP A C 1
ATOM 915 O O . ASP A 1 116 ? 18.602 3.106 38.076 1.00 7.99 116 ASP A O 1
ATOM 920 N N . ALA A 1 117 ? 16.972 1.810 37.214 1.00 7.02 117 ALA A N 1
ATOM 921 C CA . ALA A 1 117 ? 17.533 1.924 35.878 1.00 7.60 117 ALA A CA 1
ATOM 922 C C . ALA A 1 117 ? 17.411 3.319 35.298 1.00 7.25 117 ALA A C 1
ATOM 923 O O . ALA A 1 117 ? 18.321 3.810 34.582 1.00 8.66 117 ALA A O 1
ATOM 925 N N . VAL A 1 118 ? 16.319 4.005 35.555 1.00 6.92 118 VAL A N 1
ATOM 926 C CA . VAL A 1 118 ? 16.147 5.377 35.101 1.00 6.72 118 VAL A CA 1
ATOM 927 C C . VAL A 1 118 ? 17.076 6.284 35.847 1.00 7.34 118 VAL A C 1
ATOM 928 O O . VAL A 1 118 ? 17.790 7.083 35.230 1.00 8.13 118 VAL A O 1
ATOM 932 N N . PHE A 1 119 ? 17.115 6.134 37.177 1.00 7.67 119 PHE A N 1
ATOM 933 C CA . PHE A 1 119 ? 18.011 7.013 37.907 1.00 8.36 119 PHE A CA 1
ATOM 934 C C . PHE A 1 119 ? 19.442 6.814 37.530 1.00 8.10 119 PHE A C 1
ATOM 935 O O . PHE A 1 119 ? 20.212 7.789 37.485 1.00 9.47 119 PHE A O 1
ATOM 943 N N . ASP A 1 120 ? 19.859 5.584 37.231 1.00 8.55 120 ASP A N 1
ATOM 944 C CA . ASP A 1 120 ? 21.256 5.376 36.874 1.00 9.69 120 ASP A CA 1
ATOM 945 C C . ASP A 1 120 ? 21.613 6.117 35.587 1.00 8.97 120 ASP A C 1
ATOM 946 O O . ASP A 1 120 ? 22.723 6.607 35.381 1.00 11.65 120 ASP A O 1
ATOM 951 N N . ILE A 1 121 ? 20.659 6.228 34.658 1.00 8.51 121 ILE A N 1
ATOM 952 C CA . ILE A 1 121 ? 20.958 6.958 33.425 1.00 8.92 121 ILE A CA 1
ATOM 953 C C . ILE A 1 121 ? 21.235 8.410 33.760 1.00 9.77 121 ILE A C 1
ATOM 954 O O . ILE A 1 121 ? 22.101 9.032 33.170 1.00 13.12 121 ILE A O 1
ATOM 959 N N . PHE A 1 122 ? 20.536 8.938 34.765 1.00 10.40 122 PHE A N 1
ATOM 960 C CA . PHE A 1 122 ? 20.727 10.329 35.202 1.00 13.85 122 PHE A CA 1
ATOM 961 C C . PHE A 1 122 ? 21.791 10.516 36.259 1.00 18.51 122 PHE A C 1
ATOM 962 O O . PHE A 1 122 ? 21.956 11.622 36.780 1.00 37.55 122 PHE A O 1
ATOM 970 N N . ASP A 1 123 ? 22.495 9.473 36.655 1.00 14.92 123 ASP A N 1
ATOM 971 C CA . ASP A 1 123 ? 23.490 9.704 37.688 1.00 22.04 123 ASP A CA 1
ATOM 972 C C . ASP A 1 123 ? 24.673 10.522 37.184 1.00 25.86 123 ASP A C 1
ATOM 973 O O . ASP A 1 123 ? 25.780 10.013 37.181 1.00 35.45 123 ASP A O 1
ATOM 978 N N . GLY A 1 128 ? 21.405 7.414 43.025 1.00 25.17 128 GLY A N 1
ATOM 979 C CA . GLY A 1 128 ? 19.984 7.259 43.269 1.00 18.73 128 GLY A CA 1
ATOM 980 C C . GLY A 1 128 ? 19.258 8.546 43.464 1.00 16.17 128 GLY A C 1
ATOM 981 O O . GLY A 1 128 ? 18.168 8.440 44.085 1.00 15.14 128 GLY A O 1
ATOM 982 N N . THR A 1 129 ? 19.724 9.701 42.984 1.00 14.97 129 THR A N 1
ATOM 983 C CA . THR A 1 129 ? 19.006 10.977 42.906 1.00 15.50 129 THR A CA 1
ATOM 984 C C . THR A 1 129 ? 18.951 11.609 41.477 1.00 10.52 129 THR A C 1
ATOM 985 O O . THR A 1 129 ? 19.791 11.472 40.582 1.00 14.62 129 THR A O 1
ATOM 989 N N . ILE A 1 130 ? 17.828 12.316 41.289 1.00 7.39 130 ILE A N 1
ATOM 990 C CA . ILE A 1 130 ? 17.533 13.057 40.052 1.00 11.08 130 ILE A CA 1
ATOM 991 C C . ILE A 1 130 ? 17.298 14.528 40.432 1.00 8.30 130 ILE A C 1
ATOM 992 O O . ILE A 1 130 ? 16.635 14.860 41.415 1.00 9.46 130 ILE A O 1
ATOM 997 N N . THR A 1 131 ? 17.841 15.415 39.614 1.00 7.38 131 THR A N 1
ATOM 998 C CA . THR A 1 131 ? 17.567 16.831 39.836 1.00 7.10 131 THR A CA 1
ATOM 999 C C . THR A 1 131 ? 16.279 17.232 39.141 1.00 6.59 131 THR A C 1
ATOM 1000 O O . THR A 1 131 ? 15.767 16.540 38.281 1.00 7.41 131 THR A O 1
ATOM 1004 N N . LEU A 1 132 ? 15.775 18.410 39.510 1.00 7.42 132 LEU A N 1
ATOM 1005 C CA . LEU A 1 132 ? 14.539 18.892 38.871 1.00 6.59 132 LEU A CA 1
ATOM 1006 C C . LEU A 1 132 ? 14.763 19.038 37.381 1.00 7.42 132 LEU A C 1
ATOM 1007 O O . LEU A 1 132 ? 13.890 18.693 36.592 1.00 6.96 132 LEU A O 1
ATOM 1012 N N . ASP A 1 133 ? 15.923 19.555 36.978 1.00 7.42 133 ASP A N 1
ATOM 1013 C CA . ASP A 1 133 ? 16.143 19.686 35.532 1.00 7.99 133 ASP A CA 1
ATOM 1014 C C . ASP A 1 133 ? 16.170 18.347 34.842 1.00 6.44 133 ASP A C 1
ATOM 1015 O O . ASP A 1 133 ? 15.676 18.198 33.722 1.00 8.17 133 ASP A O 1
ATOM 1020 N N . GLU A 1 134 ? 16.725 17.327 35.488 1.00 6.62 134 GLU A N 1
ATOM 1021 C CA . GLU A 1 134 ? 16.732 15.997 34.889 1.00 6.66 134 GLU A CA 1
ATOM 1022 C C . GLU A 1 134 ? 15.297 15.496 34.768 1.00 5.94 134 GLU A C 1
ATOM 1023 O O . GLU A 1 134 ? 14.919 14.903 33.753 1.00 6.67 134 GLU A O 1
ATOM 1029 N N . TRP A 1 135 ? 14.503 15.702 35.820 1.00 6.64 135 TRP A N 1
ATOM 1030 C CA . TRP A 1 135 ? 13.107 15.248 35.764 1.00 6.13 135 TRP A CA 1
ATOM 1031 C C . TRP A 1 135 ? 12.338 15.974 34.667 1.00 6.41 135 TRP A C 1
ATOM 1032 O O . TRP A 1 135 ? 11.496 15.386 33.976 1.00 6.25 135 TRP A O 1
ATOM 1043 N N . LYS A 1 136 ? 12.594 17.271 34.485 1.00 6.54 136 LYS A N 1
ATOM 1044 C CA . LYS A 1 136 ? 11.939 18.022 33.425 1.00 6.45 136 LYS A CA 1
ATOM 1045 C C . LYS A 1 136 ? 12.277 17.413 32.069 1.00 6.22 136 LYS A C 1
ATOM 1046 O O . LYS A 1 136 ? 11.425 17.285 31.197 1.00 6.95 136 LYS A O 1
ATOM 1052 N N . ALA A 1 137 ? 13.544 17.033 31.878 1.00 6.87 137 ALA A N 1
ATOM 1053 C CA . ALA A 1 137 ? 13.943 16.389 30.622 1.00 6.82 137 ALA A CA 1
ATOM 1054 C C . ALA A 1 137 ? 13.234 15.039 30.453 1.00 6.21 137 ALA A C 1
ATOM 1055 O O . ALA A 1 137 ? 12.764 14.739 29.384 1.00 7.05 137 ALA A O 1
ATOM 1057 N N . TYR A 1 138 ? 13.168 14.245 31.506 1.00 6.18 138 TYR A N 1
ATOM 1058 C CA . TYR A 1 138 ? 12.470 12.978 31.438 1.00 6.49 138 TYR A CA 1
ATOM 1059 C C . TYR A 1 138 ? 11.004 13.198 31.078 1.00 5.70 138 TYR A C 1
ATOM 1060 O O . TYR A 1 138 ? 10.435 12.483 30.256 1.00 6.38 138 TYR A O 1
ATOM 1069 N N . GLY A 1 139 ? 10.391 14.203 31.693 1.00 6.30 139 GLY A N 1
ATOM 1070 C CA . GLY A 1 139 ? 8.987 14.466 31.413 1.00 6.76 139 GLY A CA 1
ATOM 1071 C C . GLY A 1 139 ? 8.706 14.762 29.966 1.00 5.98 139 GLY A C 1
ATOM 1072 O O . GLY A 1 139 ? 7.723 14.309 29.426 1.00 6.73 139 GLY A O 1
ATOM 1073 N N . LYS A 1 140 ? 9.628 15.503 29.330 1.00 6.19 140 LYS A N 1
ATOM 1074 C CA . LYS A 1 140 ? 9.508 15.784 27.920 1.00 6.76 140 LYS A CA 1
ATOM 1075 C C . LYS A 1 140 ? 9.844 14.584 27.068 1.00 6.30 140 LYS A C 1
ATOM 1076 O O . LYS A 1 140 ? 9.173 14.330 26.085 1.00 7.95 140 LYS A O 1
ATOM 1086 N N . ILE A 1 141 ? 10.913 13.877 27.413 1.00 5.65 141 ILE A N 1
ATOM 1087 C CA . ILE A 1 141 ? 11.422 12.794 26.541 1.00 5.67 141 ILE A CA 1
ATOM 1088 C C . ILE A 1 141 ? 10.491 11.603 26.598 1.00 5.55 141 ILE A C 1
ATOM 1089 O O . ILE A 1 141 ? 10.126 11.036 25.574 1.00 6.66 141 ILE A O 1
ATOM 1094 N N . SER A 1 142 ? 10.092 11.199 27.779 1.00 5.90 142 SER A N 1
ATOM 1095 C CA . SER A 1 142 ? 9.133 10.115 27.864 1.00 6.55 142 SER A CA 1
ATOM 1096 C C . SER A 1 142 ? 7.764 10.600 27.449 1.00 6.17 142 SER A C 1
ATOM 1097 O O . SER A 1 142 ? 6.926 9.772 27.101 1.00 8.14 142 SER A O 1
ATOM 1100 N N . GLY A 1 143 ? 7.519 11.910 27.513 1.00 6.36 143 GLY A N 1
ATOM 1101 C CA . GLY A 1 143 ? 6.219 12.478 27.207 1.00 6.73 143 GLY A CA 1
ATOM 1102 C C . GLY A 1 143 ? 5.219 12.366 28.322 1.00 5.71 143 GLY A C 1
ATOM 1103 O O . GLY A 1 143 ? 4.095 12.862 28.155 1.00 6.69 143 GLY A O 1
ATOM 1104 N N . ILE A 1 144 ? 5.602 11.760 29.459 1.00 6.12 144 ILE A N 1
ATOM 1105 C CA . ILE A 1 144 ? 4.573 11.616 30.518 1.00 6.60 144 ILE A CA 1
ATOM 1106 C C . ILE A 1 144 ? 4.203 12.955 31.125 1.00 5.99 144 ILE A C 1
ATOM 1107 O O . ILE A 1 144 ? 3.081 13.128 31.607 1.00 7.80 144 ILE A O 1
ATOM 1112 N N . SER A 1 145 ? 5.137 13.924 31.113 1.00 6.51 145 SER A N 1
ATOM 1113 C CA . SER A 1 145 ? 4.878 15.209 31.749 1.00 7.15 145 SER A CA 1
ATOM 1114 C C . SER A 1 145 ? 5.654 16.291 31.047 1.00 6.74 145 SER A C 1
ATOM 1115 O O . SER A 1 145 ? 6.701 16.762 31.529 1.00 8.01 145 SER A O 1
ATOM 1118 N N . PRO A 1 146 ? 5.203 16.668 29.872 1.00 7.06 146 PRO A N 1
ATOM 1119 C CA . PRO A 1 146 ? 5.974 17.620 29.056 1.00 9.01 146 PRO A CA 1
ATOM 1120 C C . PRO A 1 146 ? 5.894 19.042 29.595 1.00 8.64 146 PRO A C 1
ATOM 1121 O O . PRO A 1 146 ? 6.658 19.883 29.128 1.00 10.85 146 PRO A O 1
ATOM 1125 N N . SER A 1 147 ? 5.002 19.348 30.510 1.00 8.34 147 SER A N 1
ATOM 1126 C CA . SER A 1 147 ? 4.978 20.685 31.070 1.00 8.75 147 SER A CA 1
ATOM 1127 C C . SER A 1 147 ? 5.998 20.782 32.195 1.00 7.96 147 SER A C 1
ATOM 1128 O O . SER A 1 147 ? 5.939 20.021 33.150 1.00 8.94 147 SER A O 1
ATOM 1131 N N . GLN A 1 148 ? 6.896 21.775 32.102 1.00 9.10 148 GLN A N 1
ATOM 1132 C CA . GLN A 1 148 ? 7.881 21.851 33.178 1.00 9.75 148 GLN A CA 1
ATOM 1133 C C . GLN A 1 148 ? 7.205 22.230 34.492 1.00 8.43 148 GLN A C 1
ATOM 1134 O O . GLN A 1 148 ? 7.745 21.888 35.536 1.00 9.97 148 GLN A O 1
ATOM 1140 N N . GLU A 1 149 ? 6.079 22.905 34.455 1.00 7.86 149 GLU A N 1
ATOM 1141 C CA . GLU A 1 149 ? 5.361 23.211 35.692 1.00 8.65 149 GLU A CA 1
ATOM 1142 C C . GLU A 1 149 ? 4.863 21.952 36.394 1.00 7.70 149 GLU A C 1
ATOM 1143 O O . GLU A 1 149 ? 4.857 21.880 37.628 1.00 8.41 149 GLU A O 1
ATOM 1149 N N . ASP A 1 150 ? 4.451 20.968 35.598 1.00 7.73 150 ASP A N 1
ATOM 1150 C CA . ASP A 1 150 ? 4.016 19.710 36.238 1.00 7.24 150 ASP A CA 1
ATOM 1151 C C . ASP A 1 150 ? 5.204 18.984 36.848 1.00 6.34 150 ASP A C 1
ATOM 1152 O O . ASP A 1 150 ? 5.096 18.354 37.877 1.00 7.39 150 ASP A O 1
ATOM 1157 N N . CYS A 1 151 ? 6.401 19.119 36.235 1.00 7.06 151 CYS A N 1
ATOM 1158 C CA . CYS A 1 151 ? 7.589 18.537 36.832 1.00 7.08 151 CYS A CA 1
ATOM 1159 C C . CYS A 1 151 ? 8.025 19.274 38.082 1.00 6.15 151 CYS A C 1
ATOM 1160 O O . CYS A 1 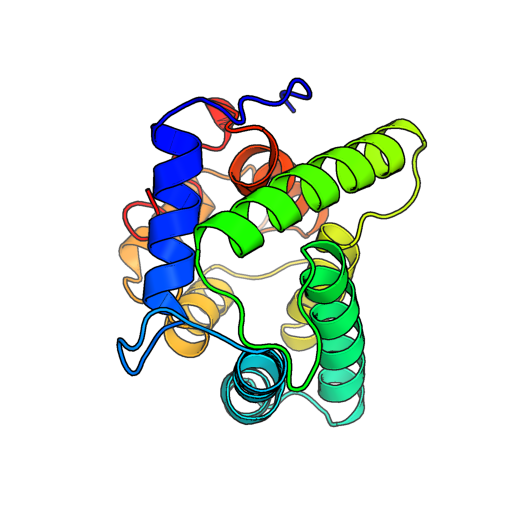151 ? 8.433 18.657 39.053 1.00 6.96 151 CYS A O 1
ATOM 1163 N N . GLU A 1 152 ? 7.871 20.619 38.092 1.00 7.24 152 GLU A N 1
ATOM 1164 C CA . GLU A 1 152 ? 8.023 21.351 39.336 1.00 7.44 152 GLU A CA 1
ATOM 1165 C C . GLU A 1 152 ? 7.050 20.875 40.397 1.00 6.64 152 GLU A C 1
ATOM 1166 O O . GLU A 1 152 ? 7.404 20.764 41.570 1.00 7.91 152 GLU A O 1
ATOM 1172 N N . ALA A 1 153 ? 5.824 20.559 39.977 1.00 7.25 153 ALA A N 1
ATOM 1173 C CA . ALA A 1 153 ? 4.853 20.033 40.939 1.00 6.88 153 ALA A CA 1
ATOM 1174 C C . ALA A 1 153 ? 5.320 18.738 41.536 1.00 6.68 153 ALA A C 1
ATOM 1175 O O . ALA A 1 153 ? 5.135 18.523 42.728 1.00 6.97 153 ALA A O 1
ATOM 1177 N N . THR A 1 154 ? 5.895 17.839 40.728 1.00 6.08 154 THR A N 1
ATOM 1178 C CA . THR A 1 154 ? 6.409 16.626 41.302 1.00 6.51 154 THR A CA 1
ATOM 1179 C C . THR A 1 154 ? 7.376 16.898 42.442 1.00 5.79 154 THR A C 1
ATOM 1180 O O . THR A 1 154 ? 7.312 16.257 43.478 1.00 6.83 154 THR A O 1
ATOM 1184 N N . PHE A 1 155 ? 8.263 17.848 42.215 1.00 6.34 155 PHE A N 1
ATOM 1185 C CA . PHE A 1 155 ? 9.286 18.117 43.260 1.00 6.60 155 PHE A CA 1
ATOM 1186 C C . PHE A 1 155 ? 8.690 18.782 44.471 1.00 6.40 155 PHE A C 1
ATOM 1187 O O . PHE A 1 155 ? 9.076 18.486 45.609 1.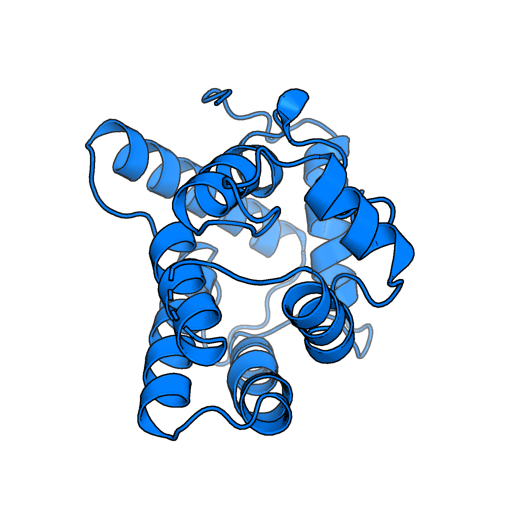00 7.70 155 PHE A O 1
ATOM 1195 N N . ARG A 1 156 ? 7.716 19.672 44.284 1.00 6.73 156 ARG A N 1
ATOM 1196 C CA . ARG A 1 156 ? 7.018 20.205 45.435 1.00 6.71 156 ARG A CA 1
ATOM 1197 C C . ARG A 1 156 ? 6.297 19.122 46.217 1.00 6.94 156 ARG A C 1
ATOM 1198 O O . ARG A 1 156 ? 6.268 19.121 47.442 1.00 8.33 156 ARG A O 1
ATOM 1206 N N . HIS A 1 157 ? 5.683 18.195 45.484 1.00 6.22 157 HIS A N 1
ATOM 1207 C CA . HIS A 1 157 ? 4.912 17.141 46.075 1.00 7.30 157 HIS A CA 1
ATOM 1208 C C . HIS A 1 157 ? 5.738 16.155 46.898 1.00 6.75 157 HIS A C 1
ATOM 1209 O O . HIS A 1 157 ? 5.298 15.753 47.949 1.00 8.70 157 HIS A O 1
ATOM 1216 N N . CYS A 1 158 ? 6.876 15.751 46.353 1.00 7.03 158 CYS A N 1
ATOM 1217 C CA . CYS A 1 158 ? 7.689 14.747 46.993 1.00 6.64 158 CYS A CA 1
ATOM 1218 C C . CYS A 1 158 ? 8.487 15.324 48.159 1.00 6.66 158 CYS A C 1
ATOM 1219 O O . CYS A 1 158 ? 8.743 16.513 48.231 1.00 9.46 158 CYS A O 1
ATOM 1222 N N . ASP A 1 159 ? 8.871 14.439 49.062 1.00 7.59 159 ASP A N 1
ATOM 1223 C CA . ASP A 1 159 ? 9.870 14.762 50.055 1.00 8.13 159 ASP A CA 1
ATOM 1224 C C . ASP A 1 159 ? 11.245 14.667 49.414 1.00 8.68 159 ASP A C 1
ATOM 1225 O O . ASP A 1 159 ? 11.696 13.575 49.066 1.00 13.77 159 ASP A O 1
ATOM 1234 N N . LEU A 1 160 ? 11.929 15.779 49.326 1.00 8.04 160 LEU A N 1
ATOM 1235 C CA . LEU A 1 160 ? 13.207 15.859 48.640 1.00 7.84 160 LEU A CA 1
ATOM 1236 C C . LEU A 1 160 ? 14.356 15.697 49.582 1.00 7.60 160 LEU A C 1
ATOM 1237 O O . LEU A 1 160 ? 14.221 15.819 50.801 1.00 9.76 160 LEU A O 1
ATOM 1242 N N . ASP A 1 161 ? 15.519 15.435 49.025 1.00 8.40 161 ASP A N 1
ATOM 1243 C CA . ASP A 1 161 ? 16.698 15.356 49.864 1.00 9.13 161 ASP A CA 1
ATOM 1244 C C . ASP A 1 161 ? 17.209 16.738 50.201 1.00 7.97 161 ASP A C 1
ATOM 1245 O O . ASP A 1 161 ? 16.602 17.747 49.851 1.00 8.62 161 ASP A O 1
ATOM 1250 N N . ASN A 1 162 ? 18.370 16.790 50.876 1.00 9.21 162 ASN A N 1
ATOM 1251 C CA . ASN A 1 162 ? 18.811 18.101 51.365 1.00 9.49 162 ASN A CA 1
ATOM 1252 C C . ASN A 1 162 ? 19.178 19.086 50.276 1.00 9.90 162 ASN A C 1
ATOM 1253 O O . ASN A 1 162 ? 19.205 20.285 50.515 1.00 12.97 162 ASN A O 1
ATOM 1258 N N . ALA A 1 163 ? 19.462 18.597 49.056 1.00 8.62 163 ALA A N 1
ATOM 1259 C CA . ALA A 1 163 ? 19.739 19.475 47.938 1.00 9.04 163 ALA A CA 1
ATOM 1260 C C . ALA A 1 163 ? 18.513 19.854 47.169 1.00 8.29 163 ALA A C 1
ATOM 1261 O O . ALA A 1 163 ? 18.656 20.596 46.180 1.00 11.60 163 ALA A O 1
ATOM 1263 N N . GLY A 1 164 ? 17.352 19.310 47.550 1.00 7.39 164 GLY A N 1
ATOM 1264 C CA . GLY A 1 164 ? 16.159 19.566 46.726 1.00 8.15 164 GLY A CA 1
ATOM 1265 C C . GLY A 1 164 ? 16.107 18.619 45.515 1.00 7.33 164 GLY A C 1
ATOM 1266 O O . GLY A 1 164 ? 15.351 18.927 44.598 1.00 7.78 164 GLY A O 1
ATOM 1267 N N . ASP A 1 165 ? 16.827 17.543 45.530 1.00 7.41 165 ASP A N 1
ATOM 1268 C CA . ASP A 1 165 ? 16.762 16.504 44.530 1.00 7.08 165 ASP A CA 1
ATOM 1269 C C . ASP A 1 165 ? 15.861 15.377 44.994 1.00 6.88 165 ASP A C 1
ATOM 1270 O O . ASP A 1 165 ? 15.509 15.280 46.177 1.00 9.05 165 ASP A O 1
ATOM 1275 N N . LEU A 1 166 ? 15.462 14.546 44.026 1.00 7.44 166 LEU A N 1
ATOM 1276 C CA . LEU A 1 166 ? 14.538 13.459 44.302 1.00 6.88 166 LEU A CA 1
ATOM 1277 C C . LEU A 1 166 ? 15.281 12.147 44.375 1.00 6.82 166 LEU A C 1
ATOM 1278 O O . LEU A 1 166 ? 16.112 11.850 43.500 1.00 8.12 166 LEU A O 1
ATOM 1283 N N . ASP A 1 167 ? 15.013 11.358 45.379 1.00 8.13 167 ASP A N 1
ATOM 1284 C CA . ASP A 1 167 ? 15.666 10.052 45.563 1.00 8.50 167 ASP A CA 1
ATOM 1285 C C . ASP A 1 167 ? 14.716 8.945 45.106 1.00 6.86 167 ASP A C 1
ATOM 1286 O O . ASP A 1 167 ? 13.499 9.042 45.173 1.00 7.15 167 ASP A O 1
ATOM 1295 N N . VAL A 1 168 ? 15.343 7.872 44.653 1.00 7.69 168 VAL A N 1
ATOM 1296 C CA . VAL A 1 168 ? 14.574 6.759 44.115 1.00 8.12 168 VAL A CA 1
ATOM 1297 C C . VAL A 1 168 ? 13.745 6.047 45.183 1.00 7.34 168 VAL A C 1
ATOM 1298 O O . VAL A 1 168 ? 12.716 5.499 44.895 1.00 8.16 168 VAL A O 1
ATOM 1302 N N . ASP A 1 169 ? 14.141 6.119 46.468 1.00 7.11 169 ASP A N 1
ATOM 1303 C CA . ASP A 1 169 ? 13.325 5.509 47.512 1.00 8.60 169 ASP A CA 1
ATOM 1304 C C . ASP A 1 169 ? 12.004 6.266 47.608 1.00 7.29 169 ASP A C 1
ATOM 1305 O O . ASP A 1 169 ? 10.947 5.655 47.724 1.00 8.08 169 ASP A O 1
ATOM 1310 N N . GLU A 1 170 ? 12.109 7.583 47.591 1.00 7.62 170 GLU A N 1
ATOM 1311 C CA . GLU A 1 170 ? 10.898 8.409 47.682 1.00 7.38 170 GLU A CA 1
ATOM 1312 C C . GLU A 1 170 ? 10.065 8.237 46.425 1.00 7.20 170 GLU A C 1
ATOM 1313 O O . GLU A 1 170 ? 8.844 8.081 46.516 1.00 7.20 170 GLU A O 1
ATOM 1319 N N . MET A 1 171 ? 10.685 8.261 45.249 1.00 6.91 171 MET A N 1
ATOM 1320 C CA . MET A 1 171 ? 9.856 8.135 44.045 1.00 7.00 171 MET A CA 1
ATOM 1321 C C . MET A 1 171 ? 9.202 6.761 43.994 1.00 5.62 171 MET A C 1
ATOM 1322 O O . MET A 1 171 ? 8.078 6.633 43.510 1.00 7.04 171 MET A O 1
ATOM 1327 N N . THR A 1 172 ? 9.841 5.752 44.543 1.00 6.25 172 THR A N 1
ATOM 1328 C CA . THR A 1 172 ? 9.254 4.421 44.553 1.00 6.70 172 THR A CA 1
ATOM 1329 C C . THR A 1 172 ? 8.031 4.411 45.449 1.00 6.07 172 THR A C 1
ATOM 1330 O O . THR A 1 172 ? 6.983 3.907 45.060 1.00 6.95 172 THR A O 1
ATOM 1334 N N . ARG A 1 173 ? 8.143 4.961 46.653 1.00 7.27 173 ARG A N 1
ATOM 1335 C CA . ARG A 1 173 ? 6.998 5.058 47.526 1.00 7.35 173 ARG A CA 1
ATOM 1336 C C . ARG A 1 173 ? 5.870 5.819 46.881 1.00 6.84 173 ARG A C 1
ATOM 1337 O O . ARG A 1 173 ? 4.691 5.433 46.963 1.00 7.86 173 ARG A O 1
ATOM 1345 N N . GLN A 1 174 ? 6.218 6.931 46.217 1.00 6.46 174 GLN A N 1
ATOM 1346 C CA . GLN A 1 174 ? 5.178 7.712 45.555 1.00 7.38 174 GLN A CA 1
ATOM 1347 C C . GLN A 1 174 ? 4.520 6.903 44.446 1.00 5.79 174 GLN A C 1
ATOM 1348 O O . GLN A 1 174 ? 3.299 6.957 44.275 1.00 6.67 174 GLN A O 1
ATOM 1354 N N . HIS A 1 175 ? 5.334 6.190 43.671 1.00 6.20 175 HIS A N 1
ATOM 1355 C CA . HIS A 1 175 ? 4.790 5.373 42.600 1.00 6.54 175 HIS A CA 1
ATOM 1356 C C . HIS A 1 175 ? 3.883 4.259 43.093 1.00 6.29 175 HIS A C 1
ATOM 1357 O O . HIS A 1 175 ? 2.910 3.938 42.433 1.00 6.58 175 HIS A O 1
ATOM 1364 N N . LEU A 1 176 ? 4.181 3.676 44.258 1.00 6.71 176 LEU A N 1
ATOM 1365 C CA . LEU A 1 176 ? 3.269 2.691 44.819 1.00 7.34 176 LEU A CA 1
ATOM 1366 C C . LEU A 1 176 ? 1.899 3.339 45.006 1.00 6.72 176 LEU A C 1
ATOM 1367 O O . LEU A 1 176 ? 0.860 2.784 44.611 1.00 7.29 176 LEU A O 1
ATOM 1372 N N . GLY A 1 177 ? 1.901 4.500 45.635 1.00 6.65 177 GLY A N 1
ATOM 1373 C CA . GLY A 1 177 ? 0.659 5.158 45.882 1.00 6.85 177 GLY A CA 1
ATOM 1374 C C . GLY A 1 177 ? -0.024 5.692 44.660 1.00 6.27 177 GLY A C 1
ATOM 1375 O O . GLY A 1 177 ? -1.248 5.699 44.570 1.00 7.56 177 GLY A O 1
ATOM 1376 N N . PHE A 1 178 ? 0.777 6.103 43.684 1.00 5.75 178 PHE A N 1
ATOM 1377 C CA . PHE A 1 178 ? 0.163 6.733 42.512 1.00 6.16 178 PHE A CA 1
ATOM 1378 C C . PHE A 1 178 ? -0.356 5.693 41.540 1.00 5.42 178 PHE A C 1
ATOM 1379 O O . PHE A 1 178 ? -1.484 5.768 41.077 1.00 7.11 178 PHE A O 1
ATOM 1387 N N . TRP A 1 179 ? 0.478 4.685 41.230 1.00 6.30 179 TRP A N 1
ATOM 1388 C CA . TRP A 1 179 ? 0.067 3.732 40.230 1.00 5.76 179 TRP A CA 1
ATOM 1389 C C . TRP A 1 179 ? -0.707 2.563 40.797 1.00 5.39 179 TRP A C 1
ATOM 1390 O O . TRP A 1 179 ? -1.509 1.970 40.077 1.00 5.48 179 TRP A O 1
ATOM 1401 N N . TYR A 1 180 ? -0.437 2.167 42.035 1.00 5.67 180 TYR A N 1
ATOM 1402 C CA . TYR A 1 180 ? -0.994 0.910 42.542 1.00 6.20 180 TYR A CA 1
ATOM 1403 C C . TYR A 1 180 ? -2.184 1.155 43.465 1.00 5.90 180 TYR A C 1
ATOM 1404 O O . TYR A 1 180 ? -3.185 0.435 43.302 1.00 7.30 180 TYR A O 1
ATOM 1413 N N . THR A 1 181 ? -2.117 2.074 44.420 1.00 6.45 181 THR A N 1
ATOM 1414 C CA . THR A 1 181 ? -3.135 2.102 45.471 1.00 7.11 181 THR A CA 1
ATOM 1415 C C . THR A 1 181 ? -4.021 3.335 45.472 1.00 6.63 181 THR A C 1
ATOM 1416 O O . THR A 1 181 ? -4.937 3.424 46.285 1.00 8.39 181 THR A O 1
ATOM 1420 N N . LEU A 1 182 ? -3.761 4.304 44.578 1.00 7.05 182 LEU A N 1
ATOM 1421 C CA . LEU A 1 182 ? -4.547 5.532 44.550 1.00 7.11 182 LEU A CA 1
ATOM 1422 C C . LEU A 1 182 ? -4.485 6.213 45.899 1.00 7.34 182 LEU A C 1
ATOM 1423 O O . LEU A 1 182 ? -5.511 6.663 46.431 1.00 8.82 182 LEU A O 1
ATOM 1428 N N . ASP A 1 183 ? -3.324 6.270 46.496 1.00 7.58 183 ASP A N 1
ATOM 1429 C CA . ASP A 1 183 ? -3.129 6.919 47.793 1.00 7.84 183 ASP A CA 1
ATOM 1430 C C . ASP A 1 183 ? -3.372 8.404 47.664 1.00 7.49 183 ASP A C 1
ATOM 1431 O O . ASP A 1 183 ? -2.698 9.036 46.803 1.00 7.48 183 ASP A O 1
ATOM 1436 N N . PRO A 1 184 ? -4.262 9.001 48.450 1.00 9.12 184 PRO A N 1
ATOM 1437 C CA . PRO A 1 184 ? -4.416 10.479 48.357 1.00 10.49 184 PRO A CA 1
ATOM 1438 C C . PRO A 1 184 ? -3.083 11.191 48.548 1.00 8.87 184 PRO A C 1
ATOM 1439 O O . PRO A 1 184 ? -2.925 12.277 47.956 1.00 10.38 184 PRO A O 1
ATOM 1443 N N . GLU A 1 185 ? -2.203 10.608 49.337 1.00 9.49 185 GLU A N 1
ATOM 1444 C CA . GLU A 1 185 ? -0.883 11.246 49.556 1.00 9.54 185 GLU A CA 1
ATOM 1445 C C . GLU A 1 185 ? -0.012 11.247 48.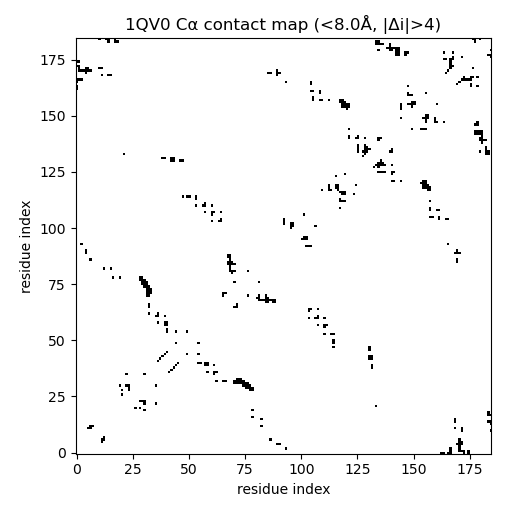305 1.00 7.76 185 GLU A C 1
ATOM 1446 O O . GLU A 1 185 ? 0.972 11.992 48.253 1.00 8.82 185 GLU A O 1
ATOM 1452 N N . ALA A 1 186 ? -0.387 10.450 47.301 1.00 7.26 186 ALA A N 1
ATOM 1453 C CA . ALA A 1 186 ? 0.382 10.446 46.049 1.00 6.50 186 ALA A CA 1
ATOM 1454 C C . ALA A 1 186 ? -0.283 11.293 44.968 1.00 6.40 186 ALA A C 1
ATOM 1455 O O . ALA A 1 186 ? 0.327 11.508 43.926 1.00 6.75 186 ALA A O 1
ATOM 1457 N N . ASP A 1 187 ? -1.530 11.737 45.192 1.00 6.92 187 ASP A N 1
ATOM 1458 C CA . ASP A 1 187 ? -2.149 12.562 44.171 1.00 7.38 187 ASP A CA 1
ATOM 1459 C C . ASP A 1 187 ? -1.259 13.747 43.869 1.00 7.63 187 ASP A C 1
ATOM 1460 O O . ASP A 1 187 ? -0.635 14.349 44.757 1.00 7.75 187 ASP A O 1
ATOM 1465 N N . GLY A 1 188 ? -1.209 14.130 42.592 1.00 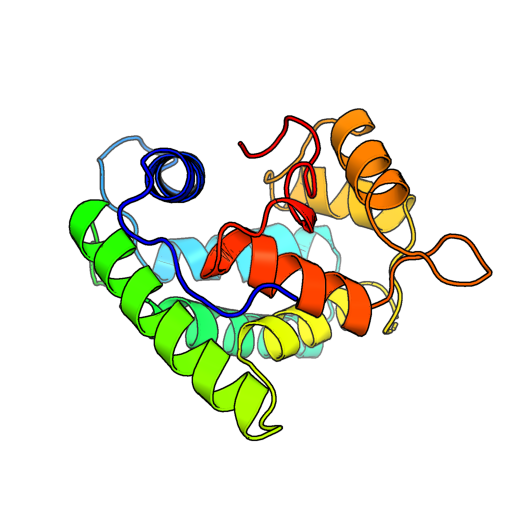7.92 188 GLY A N 1
ATOM 1466 C CA . GLY A 1 188 ? -0.445 15.312 42.205 1.00 8.76 188 GLY A CA 1
ATOM 1467 C C . GLY A 1 188 ? 0.999 14.991 41.962 1.00 7.40 188 GLY A C 1
ATOM 1468 O O . GLY A 1 188 ? 1.798 15.893 41.707 1.00 7.59 188 GLY A O 1
ATOM 1469 N N . LEU A 1 189 ? 1.394 13.707 41.948 1.00 6.98 189 LEU A N 1
ATOM 1470 C CA . LEU A 1 189 ? 2.798 13.349 41.750 1.00 6.73 189 LEU A CA 1
ATOM 1471 C C . LEU A 1 189 ? 3.310 13.877 40.421 1.00 6.69 189 LEU A C 1
ATOM 1472 O O . LEU A 1 189 ? 4.485 14.205 40.325 1.00 7.01 189 LEU A O 1
ATOM 1477 N N . TYR A 1 190 ? 2.465 13.880 39.391 1.00 7.03 190 TYR A N 1
ATOM 1478 C CA . TYR A 1 190 ? 2.859 14.368 38.077 1.00 7.63 190 TYR A CA 1
ATOM 1479 C C . TYR A 1 190 ? 2.139 15.679 37.758 1.00 7.10 190 TYR A C 1
ATOM 1480 O O . TYR A 1 190 ? 1.902 16.057 36.635 1.00 8.02 190 TYR A O 1
ATOM 1489 N N . GLY A 1 191 ? 1.841 16.454 38.798 1.00 7.05 191 GLY A N 1
ATOM 1490 C CA . GLY A 1 191 ? 1.134 17.707 38.591 1.00 8.19 191 GLY A CA 1
ATOM 1491 C C . GLY A 1 191 ? -0.200 17.437 37.902 1.00 9.22 191 GLY A C 1
ATOM 1492 O O . GLY A 1 191 ? -0.901 16.496 38.270 1.00 10.14 191 GLY A O 1
ATOM 1493 N N . ASN A 1 192 ? -0.549 18.258 36.919 1.00 9.15 192 ASN A N 1
ATOM 1494 C CA . ASN A 1 192 ? -1.668 18.017 36.037 1.00 11.03 192 ASN A CA 1
ATOM 1495 C C . ASN A 1 192 ? -1.334 17.117 34.852 1.00 10.37 192 ASN A C 1
ATOM 1496 O O . ASN A 1 192 ? -2.186 16.883 33.975 1.00 13.68 192 ASN A O 1
ATOM 1501 N N . GLY A 1 193 ? -0.122 16.579 34.784 1.00 9.71 193 GLY A N 1
ATOM 1502 C CA . GLY A 1 193 ? 0.229 15.800 33.594 1.00 10.15 193 GLY A CA 1
ATOM 1503 C C . GLY A 1 193 ? -0.474 14.455 33.569 1.00 8.48 193 GLY A C 1
ATOM 1504 O O . GLY A 1 193 ? -0.665 13.902 32.498 1.00 9.67 193 GLY A O 1
ATOM 1505 N N . VAL A 1 194 ? -0.757 13.895 34.736 1.00 8.31 194 VAL A N 1
ATOM 1506 C CA . VAL A 1 194 ? -1.418 12.599 34.809 1.00 7.62 194 VAL A CA 1
ATOM 1507 C C . VAL A 1 194 ? -2.456 12.722 35.922 1.00 7.88 194 VAL A C 1
ATOM 1508 O O . VAL A 1 194 ? -2.089 13.069 37.033 1.00 9.65 194 VAL A O 1
ATOM 1512 N N . PRO A 1 195 ? -3.715 12.460 35.625 1.00 9.21 195 PRO A N 1
ATOM 1513 C CA . PRO A 1 195 ? -4.754 12.593 36.671 1.00 10.82 195 PRO A CA 1
ATOM 1514 C C . PRO A 1 195 ? -4.621 11.483 37.717 1.00 11.04 195 PRO A C 1
ATOM 1515 O O . PRO A 1 195 ? -4.155 10.421 37.356 1.00 11.66 195 PRO A O 1
#

Foldseek 3Di:
DDLAADLPPVQLLQLVVVVVVVLVVVPPQWHALVSVLCLQQVFQCVVLVFDPVLSVQLSVLSVVLQVQLVHDHPDIDGSVSSSNSLQRLLVVQSVCVVVVHDHSLLSNLVSLVVSVPLWDALVRQCVSCCRSVLAVDSVLSVQLLVLWDADPVSIHGSVRVSVLCSCVNTHVPPSNPSNRPVSGD